Protein AF-A0A927R539-F1 (afdb_monomer)

Mean predicted aligned error: 14.0 Å

Organism: NCBI:txid1544732

pLDDT: mean 82.27, std 20.15, range [36.19, 98.81]

Structure (mmCIF, N/CA/C/O backbone):
data_AF-A0A927R539-F1
#
_entry.id   AF-A0A927R539-F1
#
loop_
_atom_site.group_PDB
_atom_site.id
_atom_site.type_symbol
_atom_site.label_atom_id
_atom_site.label_alt_id
_atom_site.label_comp_id
_atom_site.label_asym_id
_atom_site.label_entity_id
_atom_site.label_seq_id
_atom_site.pdbx_PDB_ins_code
_atom_site.Cartn_x
_atom_site.Cartn_y
_atom_site.Cartn_z
_atom_site.occupancy
_atom_site.B_iso_or_equiv
_atom_site.auth_seq_id
_atom_site.auth_comp_id
_atom_site.auth_asym_id
_atom_site.auth_atom_id
_atom_site.pdbx_PDB_model_num
ATOM 1 N N . MET A 1 1 ? 38.030 -9.798 -24.890 1.00 43.41 1 MET A N 1
ATOM 2 C CA . MET A 1 1 ? 36.715 -9.137 -25.044 1.00 43.41 1 MET A CA 1
ATOM 3 C C . MET A 1 1 ? 36.023 -9.748 -26.255 1.00 43.41 1 MET A C 1
ATOM 5 O O . MET A 1 1 ? 36.506 -9.557 -27.361 1.00 43.41 1 MET A O 1
ATOM 9 N N . ARG A 1 2 ? 34.993 -10.583 -26.059 1.00 36.19 2 ARG A N 1
ATOM 10 C CA . ARG A 1 2 ? 34.241 -11.231 -27.149 1.00 36.19 2 ARG A CA 1
ATOM 11 C C . ARG A 1 2 ? 32.814 -10.690 -27.144 1.00 36.19 2 ARG A C 1
ATOM 13 O O . ARG A 1 2 ? 32.112 -10.835 -26.151 1.00 36.19 2 ARG A O 1
ATOM 20 N N . SER A 1 3 ? 32.451 -10.034 -28.241 1.00 40.78 3 SER A N 1
ATOM 21 C CA . SER A 1 3 ? 31.115 -9.515 -28.528 1.00 40.78 3 SER A CA 1
ATOM 22 C C . SER A 1 3 ? 30.232 -10.655 -29.037 1.00 40.78 3 SER A C 1
ATOM 24 O O . SER A 1 3 ? 30.670 -11.423 -29.894 1.00 40.78 3 SER A O 1
ATOM 26 N N . ILE A 1 4 ? 29.016 -10.785 -28.505 1.00 46.62 4 ILE A N 1
ATOM 27 C CA . ILE A 1 4 ? 28.011 -11.740 -28.984 1.00 46.62 4 ILE A CA 1
ATOM 28 C C . ILE A 1 4 ? 26.776 -10.932 -29.388 1.00 46.62 4 ILE A C 1
ATOM 30 O O . ILE A 1 4 ? 26.080 -10.376 -28.543 1.00 46.62 4 ILE A O 1
ATOM 34 N N . HIS A 1 5 ? 26.532 -10.857 -30.697 1.00 43.81 5 HIS A N 1
ATOM 35 C CA . HIS A 1 5 ? 25.313 -10.310 -31.284 1.00 43.81 5 HIS A CA 1
ATOM 36 C C . HIS A 1 5 ? 24.216 -11.378 -31.288 1.00 43.81 5 HIS A C 1
ATOM 38 O O . HIS A 1 5 ? 24.395 -12.442 -31.878 1.00 43.81 5 HIS A O 1
ATOM 44 N N . PHE A 1 6 ? 23.062 -11.068 -30.698 1.00 45.66 6 PHE A N 1
ATOM 45 C CA . PHE A 1 6 ? 21.826 -11.822 -30.895 1.00 45.66 6 PHE A CA 1
ATOM 46 C C . PHE A 1 6 ? 20.856 -10.990 -31.734 1.00 45.66 6 PHE A C 1
ATOM 48 O O . PHE A 1 6 ? 20.468 -9.889 -31.352 1.00 45.66 6 PHE A O 1
ATOM 55 N N . SER A 1 7 ? 20.485 -11.532 -32.892 1.00 51.25 7 SER A N 1
ATOM 56 C CA . SER A 1 7 ? 19.442 -11.019 -33.776 1.00 51.25 7 SER A CA 1
ATOM 57 C C . SER A 1 7 ? 18.253 -11.975 -33.685 1.00 51.25 7 SER A C 1
ATOM 59 O O . SER A 1 7 ? 18.425 -13.183 -33.844 1.00 51.25 7 SER A O 1
ATOM 61 N N . THR A 1 8 ? 17.060 -11.468 -33.377 1.00 55.16 8 THR A N 1
ATOM 62 C CA . THR A 1 8 ? 15.813 -12.252 -33.358 1.00 55.16 8 THR A CA 1
ATOM 63 C C . THR A 1 8 ? 14.781 -11.588 -34.274 1.00 55.16 8 THR A C 1
ATOM 65 O O . THR A 1 8 ? 14.660 -10.362 -34.250 1.00 55.16 8 THR A O 1
ATOM 68 N N . PRO A 1 9 ? 14.036 -12.355 -35.094 1.00 50.88 9 PRO A N 1
ATOM 69 C CA . PRO A 1 9 ? 13.106 -11.791 -36.065 1.00 50.88 9 PRO A CA 1
ATOM 70 C C . PRO A 1 9 ? 11.729 -11.466 -35.464 1.00 50.88 9 PRO A C 1
ATOM 72 O O . PRO A 1 9 ? 11.187 -12.194 -34.631 1.00 50.88 9 PRO A O 1
ATOM 75 N N . LEU A 1 10 ? 11.146 -10.375 -35.966 1.00 49.19 10 LEU A N 1
ATOM 76 C CA . LEU A 1 10 ? 9.790 -9.890 -35.699 1.00 49.19 10 LEU A CA 1
ATOM 77 C C . LEU A 1 10 ? 8.724 -10.874 -36.207 1.00 49.19 10 LEU A C 1
ATOM 79 O O . LEU A 1 10 ? 8.639 -11.159 -37.403 1.00 49.19 10 LEU A O 1
ATOM 83 N N . ARG A 1 11 ? 7.855 -11.342 -35.304 1.00 53.47 11 ARG A N 1
ATOM 84 C CA . ARG A 1 11 ? 6.669 -12.142 -35.642 1.00 53.47 11 ARG A CA 1
ATOM 85 C C . ARG A 1 11 ? 5.468 -11.214 -35.854 1.00 53.47 11 ARG A C 1
ATOM 87 O O . ARG A 1 11 ? 5.036 -10.517 -34.942 1.00 53.47 11 ARG A O 1
ATOM 94 N N . LYS A 1 12 ? 4.940 -11.209 -37.078 1.00 53.03 12 LYS A N 1
ATOM 95 C CA . LYS A 1 12 ? 3.781 -10.424 -37.527 1.00 53.03 12 LYS A CA 1
ATOM 96 C C . LYS A 1 12 ? 2.491 -11.051 -36.969 1.00 53.03 12 LYS A C 1
ATOM 98 O O . LYS A 1 12 ? 2.165 -12.183 -37.319 1.00 53.03 12 LYS A O 1
ATOM 103 N N . LEU A 1 13 ? 1.775 -10.343 -36.094 1.00 50.84 13 LEU A N 1
ATOM 104 C CA . LEU A 1 13 ? 0.458 -10.748 -35.585 1.00 50.84 13 LEU A CA 1
ATOM 105 C C . LEU A 1 13 ? -0.640 -10.248 -36.535 1.00 50.84 13 LEU A C 1
ATOM 107 O O . LEU A 1 13 ? -0.763 -9.054 -36.792 1.00 50.84 13 LEU A O 1
ATOM 111 N N . SER A 1 14 ? -1.416 -11.187 -37.078 1.00 61.31 14 SER A N 1
ATOM 112 C CA . SER A 1 14 ? -2.573 -10.933 -37.938 1.00 61.31 14 SER A CA 1
ATOM 113 C C . SER A 1 14 ? -3.808 -10.668 -37.078 1.00 61.31 14 SER A C 1
ATOM 115 O O . SER A 1 14 ? -4.266 -11.553 -36.361 1.00 61.31 14 SER A O 1
ATOM 117 N N . VAL A 1 15 ? -4.369 -9.466 -37.189 1.00 56.28 15 VAL A N 1
ATOM 118 C CA . VAL A 1 15 ? -5.639 -9.059 -36.573 1.00 56.28 15 VAL A CA 1
ATOM 119 C C . VAL A 1 15 ? -6.798 -9.608 -37.414 1.00 56.28 15 VAL A C 1
ATOM 121 O O . VAL A 1 15 ? -6.861 -9.349 -38.614 1.00 56.28 15 VAL A O 1
ATOM 124 N N . ARG A 1 16 ? -7.723 -10.364 -36.806 1.00 51.09 16 ARG A N 1
ATOM 125 C CA . ARG A 1 16 ? -9.040 -10.670 -37.395 1.00 51.09 16 ARG A CA 1
ATOM 126 C C . ARG A 1 16 ? -10.124 -9.912 -36.630 1.00 51.09 16 ARG A C 1
ATOM 128 O O . ARG A 1 16 ? -10.209 -10.000 -35.411 1.00 51.09 16 ARG A O 1
ATOM 135 N N . SER A 1 17 ? -10.910 -9.158 -37.391 1.00 54.66 17 SER A N 1
ATOM 136 C CA . SER A 1 17 ? -12.060 -8.346 -36.984 1.00 54.66 17 SER A CA 1
ATOM 137 C C . SER A 1 17 ? -13.311 -9.212 -36.750 1.00 54.66 17 SER A C 1
ATOM 139 O O . SER A 1 17 ? -13.501 -10.173 -37.501 1.00 54.66 17 SER A O 1
ATOM 141 N N . PRO A 1 18 ? -14.190 -8.883 -35.782 1.00 53.66 18 PRO A N 1
ATOM 142 C CA . PRO A 1 18 ? -15.522 -9.462 -35.684 1.00 53.66 18 PRO A CA 1
ATOM 143 C C . PRO A 1 18 ? -16.577 -8.454 -36.171 1.00 53.66 18 PRO A C 1
ATOM 145 O O . PRO A 1 18 ? -16.920 -7.515 -35.462 1.00 53.66 18 PRO A O 1
ATOM 148 N N . ASN A 1 19 ? -17.113 -8.662 -37.374 1.00 53.78 19 ASN A N 1
ATOM 149 C CA . ASN A 1 19 ? -18.333 -8.003 -37.844 1.00 53.78 19 ASN A CA 1
ATOM 150 C C . ASN A 1 19 ? -19.329 -9.079 -38.279 1.00 53.78 19 ASN A C 1
ATOM 152 O O . ASN A 1 19 ? -19.107 -9.771 -39.270 1.00 53.78 19 ASN A O 1
ATOM 156 N N . GLY A 1 20 ? -20.431 -9.196 -37.544 1.00 48.25 20 GLY A N 1
ATOM 157 C CA . GLY A 1 20 ? -21.600 -9.974 -37.937 1.00 48.25 20 GLY A CA 1
ATOM 158 C C . GLY A 1 20 ? -22.871 -9.247 -37.488 1.00 48.25 20 GLY A C 1
ATOM 159 O O . GLY A 1 20 ? -23.037 -9.059 -36.285 1.00 48.25 20 GLY A O 1
ATOM 160 N N . PRO A 1 21 ? -23.752 -8.816 -38.409 1.00 62.22 21 PRO A N 1
ATOM 161 C CA . PRO A 1 21 ? -25.058 -8.253 -38.081 1.00 62.22 21 PRO A CA 1
ATOM 162 C C . PRO A 1 21 ? -26.169 -9.281 -38.329 1.00 62.22 21 PRO A C 1
ATOM 164 O O . PRO A 1 21 ? -26.219 -9.876 -39.402 1.00 62.22 21 PRO A O 1
ATOM 167 N N . VAL A 1 22 ? -27.103 -9.458 -37.389 1.00 60.50 22 VAL A N 1
ATOM 168 C CA . VAL A 1 22 ? -28.394 -10.133 -37.649 1.00 60.50 22 VAL A CA 1
ATOM 169 C C . VAL A 1 22 ? -29.459 -9.683 -36.616 1.00 60.50 22 VAL A C 1
ATOM 171 O O . VAL A 1 22 ? -29.091 -9.079 -35.612 1.00 60.50 22 VAL A O 1
ATOM 174 N N . PRO A 1 23 ? -30.776 -9.860 -36.853 1.00 55.50 23 PRO A N 1
ATOM 175 C CA . PRO A 1 23 ? -31.672 -8.781 -37.255 1.00 55.50 23 PRO A CA 1
ATOM 176 C C . PRO A 1 23 ? -32.826 -8.530 -36.263 1.00 55.50 23 PRO A C 1
ATOM 178 O O . PRO A 1 23 ? -33.160 -9.349 -35.407 1.00 55.50 23 PRO A O 1
ATOM 181 N N . ALA A 1 24 ? -33.492 -7.389 -36.440 1.00 50.97 24 ALA A N 1
ATOM 182 C CA . ALA A 1 24 ? -34.742 -7.055 -35.771 1.00 50.97 24 ALA A CA 1
ATOM 183 C C . ALA A 1 24 ? -35.880 -7.989 -36.220 1.00 50.97 24 ALA A C 1
ATOM 185 O O . ALA A 1 24 ? -36.119 -8.146 -37.417 1.00 50.97 24 ALA A O 1
ATOM 186 N N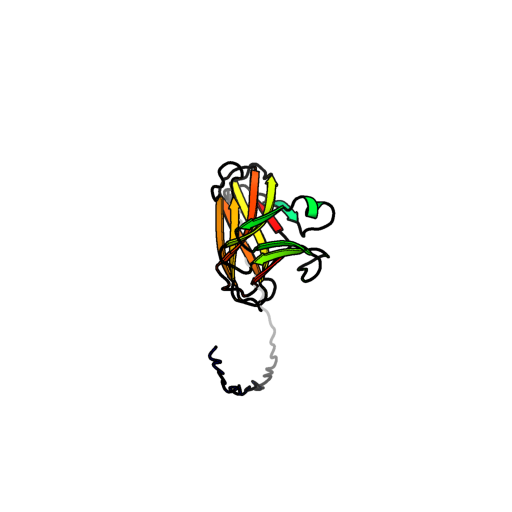 . THR A 1 25 ? -36.622 -8.551 -35.262 1.00 57.12 25 THR A N 1
ATOM 187 C CA . THR A 1 25 ? -37.895 -9.235 -35.529 1.00 57.12 25 THR A CA 1
ATOM 188 C C . THR A 1 25 ? -39.002 -8.523 -34.762 1.00 57.12 25 THR A C 1
ATOM 190 O O . THR A 1 25 ? -39.023 -8.508 -33.534 1.00 57.12 25 THR A O 1
ATOM 193 N N . ALA A 1 26 ? -39.904 -7.892 -35.510 1.00 53.19 26 ALA A N 1
ATOM 194 C CA . ALA A 1 26 ? -41.143 -7.312 -35.020 1.00 53.19 26 ALA A CA 1
ATOM 195 C C . ALA A 1 26 ? -42.234 -8.389 -34.958 1.00 53.19 26 ALA A C 1
ATOM 197 O O . ALA A 1 26 ? -42.399 -9.135 -35.921 1.00 53.19 26 ALA A O 1
ATOM 198 N N . GLN A 1 27 ? -43.051 -8.418 -33.900 1.00 48.84 27 GLN A N 1
ATOM 199 C CA . GLN A 1 27 ? -44.341 -9.112 -33.955 1.00 48.84 27 GLN A CA 1
ATOM 200 C C . GLN A 1 27 ? -45.407 -8.476 -33.047 1.00 48.84 27 GLN A C 1
ATOM 202 O O . GLN A 1 27 ? -45.505 -8.722 -31.853 1.00 48.84 27 GLN A O 1
ATOM 207 N N . ARG A 1 28 ? -46.175 -7.594 -33.691 1.00 47.69 28 ARG A N 1
ATOM 208 C CA . ARG A 1 28 ? -47.644 -7.526 -33.769 1.00 47.69 28 ARG A CA 1
ATOM 209 C C . ARG A 1 28 ? -48.497 -7.836 -32.522 1.00 47.69 28 ARG A C 1
ATOM 211 O O . ARG A 1 28 ? -48.667 -8.972 -32.102 1.00 47.69 28 ARG A O 1
ATOM 218 N N . SER A 1 29 ? -49.178 -6.773 -32.097 1.00 52.97 29 SER A N 1
ATOM 219 C CA . SER A 1 29 ? -50.424 -6.713 -31.324 1.00 52.97 29 SER A CA 1
ATOM 220 C C . SER A 1 29 ? -51.561 -7.579 -31.891 1.00 52.97 29 SER A C 1
ATOM 222 O O . SER A 1 29 ? -51.839 -7.525 -33.091 1.00 52.97 29 SER A O 1
ATOM 224 N N . THR A 1 30 ? -52.296 -8.251 -30.997 1.00 55.53 30 THR A N 1
ATOM 225 C CA . THR A 1 30 ? -53.737 -8.519 -31.137 1.00 55.53 30 THR A CA 1
ATOM 226 C C . THR A 1 30 ? -54.401 -8.441 -29.763 1.00 55.53 30 THR A C 1
ATOM 228 O O . THR A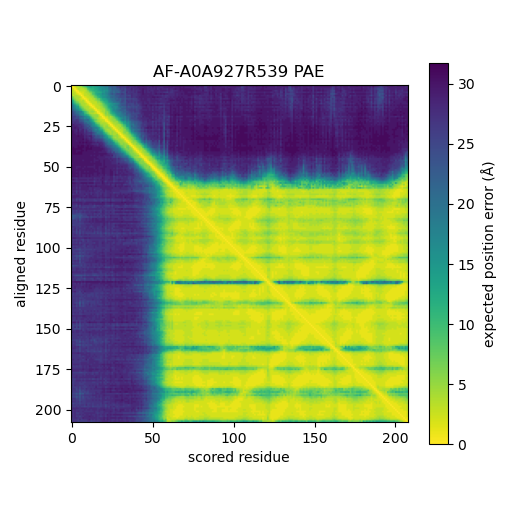 1 30 ? -54.068 -9.212 -28.865 1.00 55.53 30 THR A O 1
ATOM 231 N N . GLY A 1 31 ? -55.340 -7.511 -29.598 1.00 47.81 31 GLY A N 1
ATOM 232 C CA . GLY A 1 31 ? -56.178 -7.417 -28.407 1.00 47.81 31 GLY A CA 1
ATOM 233 C C . GLY A 1 31 ? -57.365 -8.381 -28.421 1.00 47.81 31 GLY A C 1
ATOM 234 O O . GLY A 1 31 ? -57.759 -8.892 -29.468 1.00 47.81 31 GLY A O 1
ATOM 235 N N . ARG A 1 32 ? -57.994 -8.539 -27.253 1.00 45.47 32 ARG A N 1
ATOM 236 C CA . ARG A 1 32 ? -59.451 -8.676 -27.116 1.00 45.47 32 ARG A CA 1
ATOM 237 C C . ARG A 1 32 ? -59.889 -8.359 -25.677 1.00 45.47 32 ARG A C 1
ATOM 239 O O . ARG A 1 32 ? -59.235 -8.811 -24.741 1.00 45.47 32 ARG A O 1
ATOM 246 N N . PRO A 1 33 ? -60.982 -7.599 -25.494 1.00 57.34 33 PRO A N 1
ATOM 247 C CA . PRO A 1 33 ? -61.591 -7.340 -24.197 1.00 57.34 33 PRO A CA 1
ATOM 248 C C . PRO A 1 33 ? -62.687 -8.373 -23.884 1.00 57.34 33 PRO A C 1
ATOM 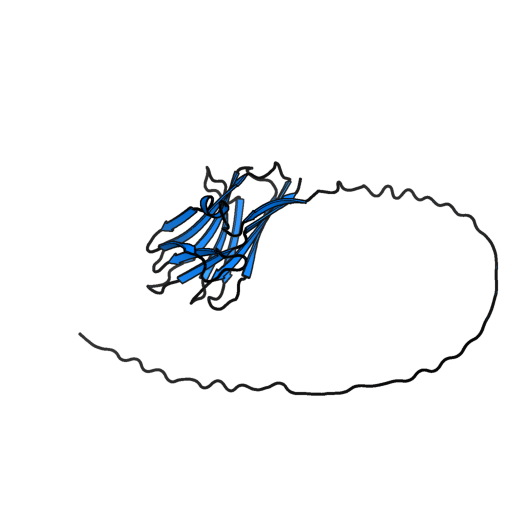250 O O . PRO A 1 33 ? -63.296 -8.917 -24.802 1.00 57.34 33 PRO A O 1
ATOM 253 N N . ALA A 1 34 ? -62.975 -8.573 -22.593 1.00 49.03 34 ALA A N 1
ATOM 254 C CA . ALA A 1 34 ? -64.313 -8.472 -21.984 1.00 49.03 34 ALA A CA 1
ATOM 255 C C . ALA A 1 34 ? -64.488 -9.385 -20.753 1.00 49.03 34 ALA A C 1
ATOM 257 O O . ALA A 1 34 ? -64.439 -10.604 -20.846 1.00 49.03 34 ALA A O 1
ATOM 258 N N . ARG A 1 35 ? -64.793 -8.719 -19.628 1.00 53.78 35 ARG A N 1
ATOM 259 C CA . ARG A 1 35 ? -65.773 -9.057 -18.576 1.00 53.78 35 ARG A CA 1
ATOM 260 C C . ARG A 1 35 ? -65.935 -10.527 -18.156 1.00 53.78 35 ARG A C 1
ATOM 262 O O . ARG A 1 35 ? -66.511 -11.320 -18.890 1.00 53.78 35 ARG A O 1
ATOM 269 N N . ARG A 1 36 ? -65.814 -10.748 -16.842 1.00 46.72 36 ARG A N 1
ATOM 270 C CA . ARG A 1 36 ? -66.980 -11.087 -16.000 1.00 46.72 36 ARG A CA 1
ATOM 271 C C . ARG A 1 36 ? -66.739 -10.704 -14.540 1.00 46.72 36 ARG A C 1
ATOM 273 O O . ARG A 1 36 ? -65.685 -10.958 -13.975 1.00 46.72 36 ARG A O 1
ATOM 280 N N . VAL A 1 37 ? -67.750 -10.038 -13.993 1.00 55.22 37 VAL A N 1
ATOM 281 C CA . VAL A 1 37 ? -67.944 -9.702 -12.583 1.00 55.22 37 VAL A CA 1
ATOM 282 C C . VAL A 1 37 ? -68.417 -10.963 -11.861 1.00 55.22 37 VAL A C 1
ATOM 284 O O . VAL A 1 37 ? -69.236 -11.703 -12.405 1.00 55.22 37 VAL A O 1
ATOM 287 N N . GLY A 1 38 ? -67.939 -11.171 -10.639 1.00 42.28 38 GLY A N 1
ATOM 288 C CA . GLY A 1 38 ? -68.441 -12.179 -9.711 1.00 42.28 38 GLY A CA 1
ATOM 289 C C . GLY A 1 38 ? -67.848 -11.938 -8.330 1.00 42.28 38 GLY A C 1
ATOM 290 O O . GLY A 1 38 ? -66.747 -12.388 -8.043 1.00 42.28 38 GLY A O 1
ATOM 291 N N . ALA A 1 39 ? -68.554 -11.162 -7.510 1.00 48.34 39 ALA A N 1
ATOM 292 C CA . ALA A 1 39 ? -68.229 -10.940 -6.108 1.00 48.34 39 ALA A CA 1
ATOM 293 C C . ALA A 1 39 ? -68.717 -12.126 -5.266 1.00 48.34 39 ALA A C 1
ATOM 295 O O . ALA A 1 39 ? -69.882 -12.493 -5.394 1.00 48.34 39 ALA A O 1
ATOM 296 N N . VAL A 1 40 ? -67.880 -12.654 -4.366 1.00 45.41 40 VAL A N 1
ATOM 297 C CA . VAL A 1 40 ? -68.335 -13.302 -3.125 1.00 45.41 40 VAL A CA 1
ATOM 298 C C . VAL A 1 40 ? -67.383 -12.934 -1.987 1.00 45.41 40 VAL A C 1
ATOM 300 O O . VAL A 1 40 ? -66.165 -12.890 -2.133 1.00 45.41 40 VAL A O 1
ATOM 303 N N . ALA A 1 41 ? -68.031 -12.602 -0.883 1.00 43.69 41 ALA A N 1
ATOM 304 C CA . ALA A 1 41 ? -67.580 -12.024 0.360 1.00 43.69 41 ALA A CA 1
ATOM 305 C C . ALA A 1 41 ? -66.776 -12.969 1.277 1.00 43.69 41 ALA A C 1
ATOM 307 O O . ALA A 1 41 ? -67.047 -14.161 1.347 1.00 43.69 41 ALA A O 1
ATOM 308 N N . VAL A 1 42 ? -65.907 -12.324 2.067 1.00 47.12 42 VAL A N 1
ATOM 309 C CA . VAL A 1 42 ? -65.622 -12.554 3.499 1.00 47.12 42 VAL A CA 1
ATOM 310 C C . VAL A 1 42 ? -64.947 -13.869 3.903 1.00 47.12 42 VAL A C 1
ATOM 312 O O . VAL A 1 42 ? -65.563 -14.924 3.953 1.00 47.12 42 VAL A O 1
ATOM 315 N N . LEU A 1 43 ? -63.722 -13.724 4.419 1.00 41.75 43 LEU A N 1
ATOM 316 C CA . LEU A 1 43 ? -63.365 -14.235 5.745 1.00 41.75 43 LEU A CA 1
ATOM 317 C C . LEU A 1 43 ? -62.257 -13.363 6.347 1.00 41.75 43 LEU A C 1
ATOM 319 O O . LEU A 1 43 ? -61.145 -13.280 5.830 1.00 41.75 43 LEU A O 1
ATOM 323 N N . LEU A 1 44 ? -62.611 -12.681 7.441 1.00 50.22 44 LEU A N 1
ATOM 324 C CA . LEU A 1 44 ? -61.664 -12.102 8.383 1.00 50.22 44 LEU A CA 1
ATOM 325 C C . LEU A 1 44 ? -60.741 -13.217 8.884 1.00 50.22 44 LEU A C 1
ATOM 327 O O . LEU A 1 44 ? -61.186 -14.146 9.551 1.00 50.22 44 LEU A O 1
ATOM 331 N N . GLY A 1 45 ? -59.453 -13.068 8.615 1.00 43.28 45 GLY A N 1
ATOM 332 C CA . GLY A 1 45 ? -58.391 -13.802 9.281 1.00 43.28 45 GLY A CA 1
ATOM 333 C C . GLY A 1 45 ? -57.262 -12.829 9.566 1.00 43.28 45 GLY A C 1
ATOM 334 O O . GLY A 1 45 ? -56.302 -12.760 8.807 1.00 43.28 45 GLY A O 1
ATOM 335 N N . LEU A 1 46 ? -57.394 -12.033 10.632 1.00 50.38 46 LEU A N 1
ATOM 336 C CA . LEU A 1 46 ? -56.270 -11.282 11.190 1.00 50.38 46 LEU A CA 1
ATOM 337 C C . LEU A 1 46 ? -55.313 -12.288 11.848 1.00 50.38 46 LEU A C 1
ATOM 339 O O . LEU A 1 46 ? -55.264 -12.433 13.065 1.00 50.38 46 LEU A O 1
ATOM 343 N N . THR A 1 47 ? -54.538 -13.014 11.049 1.00 48.28 47 THR A N 1
ATOM 344 C CA . THR A 1 47 ? -53.310 -13.632 11.542 1.00 48.28 47 THR A CA 1
ATOM 345 C C . THR A 1 47 ? -52.231 -12.565 11.487 1.00 48.28 47 THR A C 1
ATOM 347 O O . THR A 1 47 ? -51.440 -12.502 10.548 1.00 48.28 47 THR A O 1
ATOM 350 N N . ALA A 1 48 ? -52.210 -11.708 12.508 1.00 49.03 48 ALA A N 1
ATOM 351 C CA . ALA A 1 48 ? -50.995 -11.015 12.905 1.00 49.03 48 ALA A CA 1
ATOM 352 C C . ALA A 1 48 ? -50.030 -12.083 13.438 1.00 49.03 48 ALA A C 1
ATOM 354 O O . ALA A 1 48 ? -49.869 -12.265 14.642 1.00 49.03 48 ALA A O 1
ATOM 355 N N . ALA A 1 49 ? -49.446 -12.866 12.529 1.00 53.47 49 ALA A N 1
ATOM 356 C CA . ALA A 1 49 ? -48.274 -13.648 12.852 1.00 53.47 49 ALA A CA 1
ATOM 357 C C . ALA A 1 49 ? -47.201 -12.617 13.191 1.00 53.47 49 ALA A C 1
ATOM 359 O O . ALA A 1 49 ? -46.686 -11.935 12.303 1.00 53.47 49 ALA A O 1
ATOM 360 N N . LEU A 1 50 ? -46.936 -12.457 14.489 1.00 49.78 50 LEU A N 1
ATOM 361 C CA . LEU A 1 50 ? -45.717 -11.842 14.976 1.00 49.78 50 LEU A CA 1
ATOM 362 C C . LEU A 1 50 ? -44.567 -12.631 14.350 1.00 49.78 50 LEU A C 1
ATOM 364 O O . LEU A 1 50 ? -44.070 -13.604 14.913 1.00 49.78 50 LEU A O 1
ATOM 368 N N . LEU A 1 51 ? -44.128 -12.192 13.175 1.00 49.22 51 LEU A N 1
ATOM 369 C CA . LEU A 1 51 ? -42.752 -12.327 12.761 1.00 49.22 51 LEU A CA 1
ATOM 370 C C . LEU A 1 51 ? -41.966 -11.471 13.756 1.00 49.22 51 LEU A C 1
ATOM 372 O O . LEU A 1 51 ? -41.541 -10.360 13.452 1.00 49.22 51 LEU A O 1
ATOM 376 N N . ALA A 1 52 ? -41.769 -12.008 14.962 1.00 55.28 52 ALA A N 1
ATOM 377 C CA . ALA A 1 52 ? -40.595 -11.735 15.765 1.00 55.28 52 ALA A CA 1
ATOM 378 C C . ALA A 1 52 ? -39.403 -12.306 14.984 1.00 55.28 52 ALA A C 1
ATOM 380 O O . ALA A 1 52 ? -38.761 -13.272 15.386 1.00 55.28 52 ALA A O 1
ATOM 381 N N . GLY A 1 53 ? -39.164 -11.744 13.794 1.00 54.72 53 GLY A N 1
ATOM 382 C CA . GLY A 1 53 ? -37.887 -11.847 13.139 1.00 54.72 53 GLY A CA 1
ATOM 383 C C . GLY A 1 53 ? -36.918 -11.302 14.160 1.00 54.72 53 GLY A C 1
ATOM 384 O O . GLY A 1 53 ? -37.075 -10.172 14.624 1.00 54.72 53 GLY A O 1
ATOM 385 N N . THR A 1 54 ? -35.991 -12.147 14.590 1.00 53.75 54 THR A N 1
ATOM 386 C CA . THR A 1 54 ? -34.850 -11.721 15.380 1.00 53.75 54 THR A CA 1
ATOM 387 C C . THR A 1 54 ? -34.242 -10.554 14.623 1.00 53.75 54 THR A C 1
ATOM 389 O O . THR A 1 54 ? -33.651 -10.758 13.561 1.00 53.75 54 THR A O 1
ATOM 392 N N . ALA A 1 55 ? -34.474 -9.332 15.101 1.00 55.66 55 ALA A N 1
ATOM 393 C CA . ALA A 1 55 ? -33.808 -8.162 14.580 1.00 55.66 55 ALA A CA 1
ATOM 394 C C . ALA A 1 55 ? -32.331 -8.399 14.875 1.00 55.66 55 ALA A C 1
ATOM 396 O O . ALA A 1 55 ? -31.871 -8.201 15.999 1.00 55.66 55 ALA A O 1
ATOM 397 N N . SER A 1 56 ? -31.610 -8.946 13.897 1.00 61.00 56 SER A N 1
ATOM 398 C CA . SER A 1 56 ? -30.164 -8.999 13.970 1.00 61.00 56 SER A CA 1
ATOM 399 C C . SER A 1 56 ? -29.710 -7.554 14.151 1.00 61.00 56 SER A C 1
ATOM 401 O O . SER A 1 56 ? -30.230 -6.678 13.449 1.00 61.00 56 SER A O 1
ATOM 403 N N . PRO A 1 57 ? -28.819 -7.274 15.114 1.00 63.62 57 PRO A N 1
ATOM 404 C CA . PRO A 1 57 ? -28.339 -5.922 15.322 1.00 63.62 57 PRO A CA 1
ATOM 405 C C . PRO A 1 57 ? -27.836 -5.390 13.981 1.00 63.62 57 PRO A C 1
ATOM 407 O O . PRO A 1 57 ? -27.026 -6.032 13.310 1.00 63.62 57 PRO A O 1
ATOM 410 N N . ALA A 1 58 ? -28.382 -4.251 13.558 1.00 64.62 58 ALA A N 1
ATOM 411 C CA . ALA A 1 58 ? -27.915 -3.566 12.369 1.00 64.62 58 ALA A CA 1
ATOM 412 C C . ALA A 1 58 ? -26.482 -3.103 12.657 1.00 64.62 58 ALA A C 1
ATOM 414 O O . ALA A 1 58 ? -26.278 -2.096 13.332 1.00 64.62 58 ALA A O 1
ATOM 415 N N . SER A 1 59 ? -25.490 -3.879 12.216 1.00 69.44 59 SER A N 1
ATOM 416 C CA . SER A 1 59 ? -24.091 -3.487 12.359 1.00 69.44 59 SER A CA 1
ATOM 417 C C . SER A 1 59 ? -23.833 -2.322 11.409 1.00 69.44 59 SER A C 1
ATOM 419 O O . SER A 1 59 ? -23.886 -2.464 10.184 1.00 69.44 59 SER A O 1
ATOM 421 N N . ALA A 1 60 ? -23.632 -1.136 11.982 1.00 72.38 60 ALA A N 1
ATOM 422 C CA . ALA A 1 60 ? -23.321 0.062 11.225 1.00 72.38 60 ALA A CA 1
ATOM 423 C C . ALA A 1 60 ? -21.865 -0.005 10.754 1.00 72.38 60 ALA A C 1
ATOM 425 O O . ALA A 1 60 ? -20.945 -0.210 11.547 1.00 72.38 60 ALA A O 1
ATOM 426 N N . ALA A 1 61 ? -21.657 0.175 9.453 1.00 79.25 61 ALA A N 1
ATOM 427 C CA . ALA A 1 61 ? -20.323 0.308 8.895 1.00 79.25 61 ALA A CA 1
ATOM 428 C C . ALA A 1 61 ? -19.810 1.737 9.136 1.00 79.25 61 ALA A C 1
ATOM 430 O O . ALA A 1 61 ? -20.484 2.715 8.810 1.00 79.25 61 ALA A O 1
ATOM 431 N N . ILE A 1 62 ? -18.610 1.857 9.691 1.00 81.44 62 ILE A N 1
ATOM 432 C CA . ILE A 1 62 ? -17.912 3.113 9.954 1.00 81.44 62 ILE A CA 1
ATOM 433 C C . ILE A 1 62 ? -16.790 3.240 8.926 1.00 81.44 62 ILE A C 1
ATOM 435 O O . ILE A 1 62 ? -15.860 2.427 8.901 1.00 81.44 62 ILE A O 1
ATOM 439 N N . ILE A 1 63 ? -16.868 4.263 8.069 1.00 83.94 63 ILE A N 1
ATOM 440 C CA . ILE A 1 63 ? -15.741 4.640 7.207 1.00 83.94 63 ILE A CA 1
ATOM 441 C C . ILE A 1 63 ? -14.680 5.250 8.115 1.00 83.94 63 ILE A C 1
ATOM 443 O O . ILE A 1 63 ? -14.833 6.367 8.606 1.00 83.94 63 ILE A O 1
ATOM 447 N N . THR A 1 64 ? -13.614 4.497 8.350 1.00 86.69 64 THR A N 1
ATOM 448 C CA . THR A 1 64 ? -12.549 4.895 9.270 1.00 86.69 64 THR A CA 1
ATOM 449 C C . THR A 1 64 ? -11.489 5.722 8.553 1.00 86.69 64 THR A C 1
ATOM 451 O O . THR A 1 64 ? -10.978 6.693 9.106 1.00 86.69 64 THR A O 1
ATOM 454 N N . VAL A 1 65 ? -11.155 5.358 7.310 1.00 94.00 65 VAL A N 1
ATOM 455 C CA . VAL A 1 65 ? -10.131 6.049 6.514 1.00 94.00 65 VAL A CA 1
ATOM 456 C C . VAL A 1 65 ? -10.575 6.184 5.065 1.00 94.00 65 VAL A C 1
ATOM 458 O O . VAL A 1 65 ? -11.066 5.225 4.469 1.00 94.00 65 VAL A O 1
ATOM 461 N N . ARG A 1 66 ? -10.332 7.371 4.503 1.00 96.44 66 ARG A N 1
ATOM 462 C CA . ARG A 1 66 ? -10.281 7.644 3.065 1.00 96.44 66 ARG A CA 1
ATOM 463 C C . ARG A 1 66 ? -9.107 8.590 2.803 1.00 96.44 66 ARG A C 1
ATOM 465 O O . ARG A 1 66 ? -9.141 9.728 3.271 1.00 96.44 66 ARG A O 1
ATOM 472 N N . ASP A 1 67 ? -8.071 8.112 2.125 1.00 96.81 67 ASP A N 1
ATOM 473 C CA . ASP A 1 67 ? -6.813 8.842 1.926 1.00 96.81 67 ASP A CA 1
ATOM 474 C C . ASP A 1 67 ? -6.260 8.619 0.516 1.00 96.81 67 ASP A C 1
ATOM 476 O O . ASP A 1 67 ? -5.937 7.490 0.158 1.00 96.81 67 ASP A O 1
ATOM 480 N N . GLY A 1 68 ? -6.162 9.700 -0.255 1.00 96.06 68 GLY A N 1
ATOM 481 C CA . GLY A 1 68 ? -5.600 9.723 -1.612 1.00 96.06 68 GLY A CA 1
ATOM 482 C C . GLY A 1 68 ? -4.305 10.532 -1.685 1.00 96.06 68 GLY A C 1
ATOM 483 O O . GLY A 1 68 ? -4.068 11.235 -2.651 1.00 96.06 68 GLY A O 1
ATOM 484 N N . PHE A 1 69 ? -3.506 10.550 -0.610 1.00 97.12 69 PHE A N 1
ATOM 485 C CA . PHE A 1 69 ? -2.242 11.294 -0.520 1.00 97.12 69 PHE A CA 1
ATOM 486 C C . PHE A 1 69 ? -2.381 12.829 -0.593 1.00 97.12 69 PHE A C 1
ATOM 488 O O . PHE A 1 69 ? -1.397 13.544 -0.802 1.00 97.12 69 PHE A O 1
ATOM 495 N N . GLU A 1 70 ? -3.580 13.366 -0.355 1.00 96.75 70 GLU A N 1
ATOM 496 C CA . GLU A 1 70 ? -3.874 14.783 -0.575 1.00 96.75 70 GLU A CA 1
ATOM 497 C C . GLU A 1 70 ? -3.618 15.691 0.632 1.00 96.75 70 GLU A C 1
ATOM 499 O O . GLU A 1 70 ? -3.895 15.354 1.785 1.00 96.75 70 GLU A O 1
ATOM 504 N N . GLY A 1 71 ? -3.136 16.910 0.367 1.00 92.69 71 GLY A N 1
ATOM 505 C CA . GLY A 1 71 ? -2.966 17.951 1.384 1.00 92.69 71 GLY A CA 1
ATOM 506 C C . GLY A 1 71 ? -2.122 17.493 2.579 1.00 92.69 71 GLY A C 1
ATOM 507 O O . GLY A 1 71 ? -0.964 17.111 2.427 1.00 92.69 71 GLY A O 1
ATOM 508 N N . THR A 1 72 ? -2.695 17.538 3.784 1.00 91.56 72 THR A N 1
ATOM 509 C CA . THR A 1 72 ? -2.024 17.086 5.016 1.00 91.56 72 THR A CA 1
ATOM 510 C C . THR A 1 72 ? -1.949 15.563 5.138 1.00 91.56 72 THR A C 1
ATOM 512 O O . THR A 1 72 ? -1.161 15.060 5.937 1.00 91.56 72 THR A O 1
ATOM 515 N N . GLN A 1 73 ? -2.724 14.813 4.347 1.00 90.00 73 GLN A N 1
ATOM 516 C CA . GLN A 1 73 ? -2.733 13.351 4.383 1.00 90.00 73 GLN A CA 1
ATOM 517 C C . GLN A 1 73 ? -1.403 12.767 3.903 1.00 90.00 73 GLN A C 1
ATOM 519 O O . GLN A 1 73 ? -0.902 11.825 4.513 1.00 90.00 73 GLN A O 1
ATOM 524 N N . ALA A 1 74 ? -0.779 13.404 2.906 1.00 90.62 74 ALA A N 1
ATOM 525 C CA . ALA A 1 74 ? 0.558 13.084 2.405 1.00 90.62 74 ALA A CA 1
ATOM 526 C C . ALA A 1 74 ? 1.612 12.918 3.516 1.00 90.62 74 ALA A C 1
ATOM 528 O O . ALA A 1 74 ? 2.467 12.042 3.423 1.00 90.62 74 ALA A O 1
ATOM 529 N N . ALA A 1 75 ? 1.543 13.725 4.581 1.00 93.75 75 ALA A N 1
ATOM 530 C CA . ALA A 1 75 ? 2.506 13.682 5.683 1.00 93.75 75 ALA A CA 1
ATOM 531 C C . ALA A 1 75 ? 2.365 12.441 6.586 1.00 93.75 75 ALA A C 1
ATOM 533 O O . ALA A 1 75 ? 3.249 12.171 7.394 1.00 93.75 75 ALA A O 1
ATOM 534 N N . ASN A 1 76 ? 1.272 11.682 6.461 1.00 96.25 76 ASN A N 1
ATOM 535 C CA . ASN A 1 76 ? 1.037 10.468 7.247 1.00 96.25 76 ASN A CA 1
ATOM 536 C C . ASN A 1 76 ? 1.612 9.204 6.594 1.00 96.25 76 ASN A C 1
ATOM 538 O O . ASN A 1 76 ? 1.550 8.125 7.189 1.00 96.25 76 ASN A O 1
ATOM 542 N N . TRP A 1 77 ? 2.131 9.324 5.372 1.00 98.12 77 TRP A N 1
ATOM 543 C CA . TRP A 1 77 ? 2.708 8.219 4.624 1.00 98.12 77 TRP A CA 1
ATOM 544 C C . TRP A 1 77 ? 4.220 8.166 4.806 1.00 98.12 77 TRP A C 1
ATOM 546 O O . TRP A 1 77 ? 4.921 9.175 4.796 1.00 98.12 77 TRP A O 1
ATOM 556 N N . SER A 1 78 ? 4.725 6.949 4.954 1.00 98.12 78 SER A N 1
ATOM 557 C CA . SER A 1 78 ? 6.142 6.640 5.092 1.00 98.12 78 SER A CA 1
ATOM 558 C C . SER A 1 78 ? 6.574 5.694 3.983 1.00 98.12 78 SER A C 1
ATOM 560 O O . SER A 1 78 ? 5.822 4.803 3.587 1.00 98.12 78 SER A O 1
ATOM 562 N N . PHE A 1 79 ? 7.796 5.886 3.497 1.00 98.44 79 PHE A N 1
ATOM 563 C CA . PHE A 1 79 ? 8.386 5.086 2.433 1.00 98.44 79 PHE A CA 1
ATOM 564 C C . PHE A 1 79 ? 9.629 4.389 2.977 1.00 98.44 79 PHE A C 1
ATOM 566 O O . PHE A 1 79 ? 10.452 5.010 3.648 1.00 98.44 79 PHE A O 1
ATOM 573 N N . SER A 1 80 ? 9.770 3.094 2.708 1.00 98.06 80 SER A N 1
ATOM 574 C CA . SER A 1 80 ? 10.927 2.313 3.157 1.00 98.06 80 SER A CA 1
ATOM 575 C C . SER A 1 80 ? 11.315 1.263 2.128 1.00 98.06 80 SER A C 1
ATOM 577 O O . SER A 1 80 ? 10.483 0.822 1.335 1.00 98.06 80 SER A O 1
ATOM 579 N N . HIS A 1 81 ? 12.581 0.865 2.124 1.00 97.56 81 HIS A N 1
ATOM 580 C CA . HIS A 1 81 ? 13.095 -0.119 1.183 1.00 97.56 81 HIS A CA 1
ATOM 581 C C . HIS A 1 81 ? 14.271 -0.899 1.767 1.00 97.56 81 HIS A C 1
ATOM 583 O O . HIS A 1 81 ? 14.944 -0.448 2.693 1.00 97.56 81 HIS A O 1
ATOM 589 N N . VAL A 1 82 ? 14.530 -2.063 1.174 1.00 95.56 82 VAL A N 1
ATOM 590 C CA . VAL A 1 82 ? 15.755 -2.846 1.348 1.00 95.56 82 VAL A CA 1
ATOM 591 C C . VAL A 1 82 ? 16.322 -3.144 -0.034 1.00 95.56 82 VAL A C 1
ATOM 593 O O . VAL A 1 82 ? 15.590 -3.560 -0.932 1.00 95.56 82 VAL A O 1
ATOM 596 N N . GLY A 1 83 ? 17.632 -2.956 -0.196 1.00 93.44 83 GLY A N 1
ATOM 597 C CA . GLY A 1 83 ? 18.309 -3.063 -1.489 1.00 93.44 83 GLY A CA 1
ATOM 598 C C . GLY A 1 83 ? 18.222 -1.763 -2.293 1.00 93.44 83 GLY A C 1
ATOM 599 O O . GLY A 1 83 ? 18.117 -0.680 -1.725 1.00 93.44 83 GLY A O 1
ATOM 600 N N . ASN A 1 84 ? 18.283 -1.860 -3.623 1.00 94.19 84 ASN A N 1
ATOM 601 C CA . ASN A 1 84 ? 18.213 -0.705 -4.522 1.00 94.19 84 ASN A CA 1
ATOM 602 C C . ASN A 1 84 ? 16.750 -0.327 -4.800 1.00 94.19 84 ASN A C 1
ATOM 604 O O . ASN A 1 84 ? 16.220 -0.586 -5.885 1.00 94.19 84 ASN A O 1
ATOM 608 N N . GLY A 1 85 ? 16.093 0.192 -3.765 1.00 95.12 85 GLY A N 1
ATOM 609 C CA . GLY A 1 85 ? 14.708 0.639 -3.782 1.00 95.12 85 GLY A CA 1
ATOM 610 C C . GLY A 1 85 ? 14.576 2.143 -3.567 1.00 95.12 85 GLY A C 1
ATOM 611 O O . GLY A 1 85 ? 15.497 2.801 -3.094 1.00 95.12 85 GLY A O 1
ATOM 612 N N . THR A 1 86 ? 13.425 2.701 -3.919 1.00 96.44 86 THR A N 1
ATOM 613 C CA . THR A 1 86 ? 13.068 4.091 -3.617 1.00 96.44 86 THR A CA 1
ATOM 614 C C . THR A 1 86 ? 11.552 4.252 -3.580 1.00 96.44 86 THR A C 1
ATOM 616 O O . THR A 1 86 ? 10.808 3.392 -4.057 1.00 96.44 86 THR A O 1
ATOM 619 N N . GLY A 1 87 ? 11.086 5.361 -3.022 1.00 97.50 87 GLY A N 1
ATOM 620 C CA . GLY A 1 87 ? 9.684 5.732 -3.039 1.00 97.50 87 GLY A CA 1
ATOM 621 C C . GLY A 1 87 ? 9.472 7.176 -2.616 1.00 97.50 87 GLY A C 1
ATOM 622 O O . GLY A 1 87 ? 10.372 7.820 -2.076 1.00 97.50 87 GLY A O 1
ATOM 623 N N . GLY A 1 88 ? 8.278 7.682 -2.884 1.00 98.00 88 GLY A N 1
ATOM 624 C CA . GLY A 1 88 ? 7.885 9.030 -2.517 1.00 98.00 88 GLY A CA 1
ATOM 625 C C . GLY A 1 88 ? 6.495 9.378 -3.020 1.00 98.00 88 GLY A C 1
ATOM 626 O O . GLY A 1 88 ? 5.825 8.571 -3.662 1.00 98.00 88 GLY A O 1
ATOM 627 N N . LEU A 1 89 ? 6.078 10.600 -2.718 1.00 97.94 89 LEU A N 1
ATOM 628 C CA . LEU A 1 89 ? 4.870 11.187 -3.283 1.00 97.94 89 LEU A CA 1
ATOM 629 C C . LEU A 1 89 ? 5.134 11.641 -4.719 1.00 97.94 89 LEU A C 1
ATOM 631 O O . LEU A 1 89 ? 6.239 12.084 -5.041 1.00 97.94 89 LEU A O 1
ATOM 635 N N . SER A 1 90 ? 4.112 11.589 -5.559 1.00 96.31 90 SER A N 1
ATOM 636 C CA . SER A 1 90 ? 4.167 12.056 -6.941 1.00 96.31 90 SER A CA 1
ATOM 637 C C . SER A 1 90 ? 2.798 12.575 -7.395 1.00 96.31 90 SER A C 1
ATOM 639 O O . SER A 1 90 ? 1.888 12.720 -6.585 1.00 96.31 90 SER A O 1
ATOM 641 N N . SER A 1 91 ? 2.701 12.966 -8.665 1.00 96.00 91 SER A N 1
ATOM 642 C CA . SER A 1 91 ? 1.510 13.456 -9.354 1.00 96.00 91 SER A CA 1
ATOM 643 C C . SER A 1 91 ? 1.474 12.984 -10.821 1.00 96.00 91 SER A C 1
ATOM 645 O O . SER A 1 91 ? 1.029 13.724 -11.699 1.00 96.00 91 SER A O 1
ATOM 647 N N . LEU A 1 92 ? 2.069 11.824 -11.131 1.00 93.25 92 LEU A N 1
ATOM 648 C CA . LEU A 1 92 ? 2.302 11.372 -12.513 1.00 93.25 92 LEU A CA 1
ATOM 649 C C . LEU A 1 92 ? 1.269 10.363 -13.009 1.00 93.25 92 LEU A C 1
ATOM 651 O O . LEU A 1 92 ? 1.030 10.289 -14.216 1.00 93.25 92 LEU A O 1
ATOM 655 N N . GLN A 1 93 ? 0.711 9.553 -12.116 1.00 94.56 93 GLN A N 1
ATOM 656 C CA . GLN A 1 93 ? -0.224 8.485 -12.438 1.00 94.56 93 GLN A CA 1
ATOM 657 C C . GLN A 1 93 ? -1.285 8.434 -11.347 1.00 94.56 93 GLN A C 1
ATOM 659 O O . GLN A 1 93 ? -1.476 7.394 -10.737 1.00 94.56 93 GLN A O 1
ATOM 664 N N . THR A 1 94 ? -1.965 9.540 -11.074 1.00 95.81 94 THR A N 1
ATOM 665 C CA . THR A 1 94 ? -2.983 9.582 -10.020 1.00 95.81 94 THR A CA 1
ATOM 666 C C . THR A 1 94 ? -4.190 8.732 -10.416 1.00 95.81 94 THR A C 1
ATOM 668 O O . THR A 1 94 ? -4.569 8.686 -11.591 1.00 95.81 94 THR A O 1
ATOM 671 N N . HIS A 1 95 ? -4.773 7.999 -9.467 1.00 96.75 95 HIS A N 1
ATOM 672 C CA . HIS A 1 95 ? -6.038 7.303 -9.699 1.00 96.75 95 HIS A CA 1
ATOM 673 C C . HIS A 1 95 ? -7.192 8.294 -9.556 1.00 96.75 95 HIS A C 1
ATOM 675 O O . HIS A 1 95 ? -8.039 8.404 -10.447 1.00 96.75 95 HIS A O 1
ATOM 681 N N . THR A 1 96 ? -7.185 9.064 -8.467 1.00 95.69 96 THR A N 1
ATOM 682 C CA . THR A 1 96 ? -8.014 10.259 -8.313 1.00 95.69 96 THR A CA 1
ATOM 683 C C . THR A 1 96 ? -7.191 11.400 -7.717 1.00 95.69 96 THR A C 1
ATOM 685 O O . THR A 1 96 ? -6.054 11.216 -7.311 1.00 95.69 96 THR A O 1
ATOM 688 N N . GLY A 1 97 ? -7.724 12.624 -7.727 1.00 95.38 97 GLY A N 1
ATOM 689 C CA . GLY A 1 97 ? -6.994 13.770 -7.180 1.00 95.38 97 GLY A CA 1
ATOM 690 C C . GLY A 1 97 ? -5.744 14.151 -7.986 1.00 95.38 97 GLY A C 1
ATOM 691 O O . GLY A 1 97 ? -5.719 14.052 -9.217 1.00 95.38 97 GLY A O 1
ATOM 692 N N . VAL A 1 98 ? -4.740 14.673 -7.283 1.00 96.81 98 VAL A N 1
ATOM 693 C CA . VAL A 1 98 ? -3.511 15.263 -7.833 1.00 96.81 98 VAL A CA 1
ATOM 694 C C . VAL A 1 98 ? -2.232 14.655 -7.256 1.00 96.81 98 VAL A C 1
ATOM 696 O O . VAL A 1 98 ? -1.152 14.995 -7.746 1.00 96.81 98 VAL A O 1
ATOM 699 N N . ARG A 1 99 ? -2.317 13.767 -6.258 1.00 97.44 99 ARG A N 1
ATOM 700 C CA . ARG A 1 99 ? -1.166 13.066 -5.684 1.00 97.44 99 ARG A CA 1
ATOM 701 C C . ARG A 1 99 ? -1.342 11.556 -5.672 1.00 97.44 99 ARG A C 1
ATOM 703 O O . ARG A 1 99 ? -2.438 11.044 -5.558 1.00 97.44 99 ARG A O 1
ATOM 710 N N . ASP A 1 100 ? -0.217 10.862 -5.771 1.00 97.88 100 ASP A N 1
ATOM 711 C CA . ASP A 1 100 ? -0.107 9.414 -5.642 1.00 97.88 100 ASP A CA 1
ATOM 712 C C . ASP A 1 100 ? 1.129 9.042 -4.807 1.00 97.88 100 ASP A C 1
ATOM 714 O O . ASP A 1 100 ? 2.031 9.856 -4.565 1.00 97.88 100 ASP A O 1
ATOM 718 N N . GLY A 1 101 ? 1.165 7.798 -4.336 1.00 98.19 101 GLY A N 1
ATOM 719 C CA . GLY A 1 101 ? 2.364 7.182 -3.786 1.00 98.19 101 GLY A CA 1
ATOM 720 C C . GLY A 1 101 ? 3.092 6.374 -4.856 1.00 98.19 101 GLY A C 1
ATOM 721 O O . GLY A 1 101 ? 2.477 5.608 -5.590 1.00 98.19 101 GLY A O 1
ATOM 722 N N . PHE A 1 102 ? 4.417 6.473 -4.908 1.00 97.88 102 PHE A N 1
ATOM 723 C CA . PHE A 1 102 ? 5.259 5.665 -5.786 1.00 97.88 102 PHE A CA 1
ATOM 724 C C . PHE A 1 102 ? 6.268 4.854 -5.003 1.00 97.88 102 PHE A C 1
ATOM 726 O O . PHE A 1 102 ? 6.913 5.361 -4.084 1.00 97.88 102 PHE A O 1
ATOM 733 N N . ILE A 1 103 ? 6.467 3.613 -5.431 1.00 98.12 103 ILE A N 1
ATOM 734 C CA . ILE A 1 103 ? 7.550 2.749 -4.972 1.00 98.12 103 ILE A CA 1
ATOM 735 C C . ILE A 1 103 ? 8.209 2.074 -6.171 1.00 98.12 103 ILE A C 1
ATOM 737 O O . ILE A 1 103 ? 7.545 1.713 -7.141 1.00 98.12 103 ILE A O 1
ATOM 741 N N . SER A 1 104 ? 9.527 1.891 -6.125 1.00 96.50 104 SER A N 1
ATOM 742 C CA . SER A 1 104 ? 10.269 1.218 -7.193 1.00 96.50 104 SER A CA 1
ATOM 743 C C . SER A 1 104 ? 11.515 0.511 -6.690 1.00 96.50 104 SER A C 1
ATOM 745 O O . SER A 1 104 ? 12.066 0.880 -5.661 1.00 96.50 104 SER A O 1
ATOM 747 N N . MET A 1 105 ? 11.976 -0.491 -7.437 1.00 95.38 105 MET A N 1
ATOM 748 C CA . MET A 1 105 ? 13.177 -1.264 -7.119 1.00 95.38 105 MET A CA 1
ATOM 749 C C . MET A 1 105 ? 13.932 -1.708 -8.377 1.00 95.38 105 MET A C 1
ATOM 751 O O . MET A 1 105 ? 13.338 -1.867 -9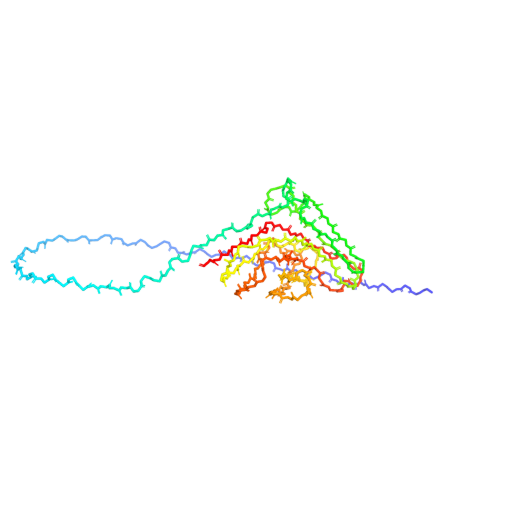.444 1.00 95.38 105 MET A O 1
ATOM 755 N N . ARG A 1 106 ? 15.251 -1.914 -8.255 1.00 93.69 106 ARG A N 1
ATOM 756 C CA . ARG A 1 106 ? 16.148 -2.343 -9.353 1.00 93.69 106 ARG A CA 1
ATOM 757 C C . ARG A 1 106 ? 16.959 -3.615 -9.076 1.00 93.69 106 ARG A C 1
ATOM 759 O O . ARG A 1 106 ? 17.655 -4.103 -9.965 1.00 93.69 106 ARG A O 1
ATOM 766 N N . SER A 1 107 ? 16.901 -4.153 -7.864 1.00 92.31 107 SER A N 1
ATOM 767 C CA . SER A 1 107 ? 17.622 -5.366 -7.451 1.00 92.31 107 SER A CA 1
ATOM 768 C C . SER A 1 107 ? 16.722 -6.259 -6.605 1.00 92.31 107 SER A C 1
ATOM 770 O O . SER A 1 107 ? 15.589 -5.888 -6.334 1.00 92.31 107 SER A O 1
ATOM 772 N N . ALA A 1 108 ? 17.220 -7.406 -6.139 1.00 93.38 108 ALA A N 1
ATOM 773 C CA . ALA A 1 108 ? 16.550 -8.152 -5.076 1.00 93.38 108 ALA A CA 1
ATOM 774 C C . ALA A 1 108 ? 16.308 -7.260 -3.842 1.00 93.38 108 ALA A C 1
ATOM 776 O O . ALA A 1 108 ? 17.164 -6.434 -3.502 1.00 93.38 108 ALA A O 1
ATOM 777 N N . GLY A 1 109 ? 15.153 -7.429 -3.198 1.00 94.19 109 GLY A N 1
ATOM 778 C CA . GLY A 1 109 ? 14.761 -6.670 -2.012 1.00 94.19 109 GLY A CA 1
ATOM 779 C C . GLY A 1 109 ? 13.273 -6.335 -2.000 1.00 94.19 109 GLY A C 1
ATOM 780 O O . GLY A 1 109 ? 12.453 -7.084 -2.536 1.00 94.19 109 GLY A O 1
ATOM 781 N N . PHE A 1 110 ? 12.932 -5.203 -1.387 1.00 95.81 110 PHE A N 1
ATOM 782 C CA . PHE A 1 110 ? 11.579 -4.655 -1.447 1.00 95.81 110 PHE A CA 1
ATOM 783 C C . PHE A 1 110 ? 11.590 -3.129 -1.384 1.00 95.81 110 PHE A C 1
ATOM 785 O O . PHE A 1 110 ? 12.542 -2.510 -0.908 1.00 95.81 110 PHE A O 1
ATOM 792 N N . SER A 1 111 ? 10.505 -2.518 -1.840 1.00 98.06 111 SER A N 1
ATOM 793 C CA . SER A 1 111 ? 10.158 -1.122 -1.557 1.00 98.06 111 SER A CA 1
ATOM 794 C C . SER A 1 111 ? 8.716 -1.062 -1.101 1.00 98.06 111 SER A C 1
ATOM 796 O O . SER A 1 111 ? 7.900 -1.860 -1.545 1.00 98.06 111 SER A O 1
ATOM 798 N N . SER A 1 112 ? 8.399 -0.162 -0.183 1.00 98.56 112 SER A N 1
ATOM 799 C CA . SER A 1 112 ? 7.079 -0.106 0.425 1.00 98.56 112 SER A CA 1
ATOM 800 C C . SER A 1 112 ? 6.672 1.310 0.789 1.00 98.56 112 SER A C 1
ATOM 802 O O . SER A 1 112 ? 7.512 2.177 1.040 1.00 98.56 112 SER A O 1
ATOM 804 N N . VAL A 1 113 ? 5.362 1.505 0.823 1.00 98.81 113 VAL A N 1
ATOM 805 C CA . VAL A 1 113 ? 4.690 2.726 1.251 1.00 98.81 113 VAL A CA 1
ATOM 806 C C . VAL A 1 113 ? 3.616 2.335 2.250 1.00 98.81 113 VAL A C 1
ATOM 808 O O . VAL A 1 113 ? 2.855 1.394 2.017 1.00 98.81 113 VAL A O 1
ATOM 811 N N . GLY A 1 114 ? 3.579 3.007 3.393 1.00 98.38 114 GLY A N 1
ATOM 812 C CA . GLY A 1 114 ? 2.634 2.661 4.442 1.00 98.38 114 GLY A CA 1
ATOM 813 C C . GLY A 1 114 ? 2.318 3.796 5.396 1.00 98.38 114 GLY A C 1
ATOM 814 O O . GLY A 1 114 ? 3.082 4.753 5.539 1.00 98.38 114 GLY A O 1
ATOM 815 N N . ARG A 1 115 ? 1.172 3.662 6.054 1.00 97.81 115 ARG A N 1
ATOM 816 C CA . ARG A 1 115 ? 0.593 4.636 6.976 1.00 97.81 115 ARG A CA 1
ATOM 817 C C . ARG A 1 115 ? 0.096 3.925 8.232 1.00 97.81 115 ARG A C 1
ATOM 819 O O . ARG A 1 115 ? -0.543 2.877 8.144 1.00 97.81 115 ARG A O 1
ATOM 826 N N . ARG A 1 116 ? 0.350 4.519 9.401 1.00 97.62 116 ARG A N 1
ATOM 827 C CA . ARG A 1 116 ? -0.289 4.092 10.656 1.00 97.62 116 ARG A CA 1
ATOM 828 C C . ARG A 1 116 ? -1.715 4.624 10.732 1.00 97.62 116 ARG A C 1
ATOM 830 O O . ARG A 1 116 ? -1.963 5.789 10.415 1.00 97.62 116 ARG A O 1
ATOM 837 N N . VAL A 1 117 ? -2.637 3.778 11.167 1.00 96.69 117 VAL A N 1
ATOM 838 C CA . VAL A 1 117 ? -4.063 4.075 11.271 1.00 96.69 117 VAL A CA 1
ATOM 839 C C . VAL A 1 117 ? -4.565 3.661 12.645 1.00 96.69 117 VAL A C 1
ATOM 841 O O . VAL A 1 117 ? -4.321 2.543 13.089 1.00 96.69 117 VAL A O 1
ATOM 844 N N . GLN A 1 118 ? -5.323 4.558 13.277 1.00 95.69 118 GLN A N 1
ATOM 845 C CA . GLN A 1 118 ? -6.078 4.259 14.488 1.00 95.69 118 GLN A CA 1
ATOM 846 C C . GLN A 1 118 ? -7.512 3.865 14.126 1.00 95.69 118 GLN A C 1
ATOM 848 O O . GLN A 1 118 ? -8.245 4.635 13.507 1.00 95.69 118 GLN A O 1
ATOM 853 N N . LEU A 1 119 ? -7.902 2.660 14.519 1.00 94.00 119 LEU A N 1
ATOM 854 C CA . LEU A 1 119 ? -9.190 2.038 14.264 1.00 94.00 119 LEU A CA 1
ATOM 855 C C . LEU A 1 119 ? -10.103 2.141 15.501 1.00 94.00 119 LEU A C 1
ATOM 857 O O . LEU A 1 119 ? -9.633 2.132 16.654 1.00 94.00 119 LEU A O 1
ATOM 861 N N . PRO A 1 120 ? -11.431 2.205 15.300 1.00 90.69 120 PRO A N 1
ATOM 862 C CA . PRO A 1 120 ? -12.367 2.033 16.397 1.00 90.69 120 PRO A CA 1
ATOM 863 C C . PRO A 1 120 ? -12.266 0.612 16.971 1.00 90.69 120 PRO A C 1
ATOM 865 O O . PRO A 1 120 ? -11.777 -0.313 16.318 1.00 90.69 120 PRO A O 1
ATOM 868 N N . ALA A 1 121 ? -12.741 0.429 18.206 1.00 85.25 121 ALA A N 1
ATOM 869 C CA . ALA A 1 121 ? -12.948 -0.911 18.749 1.00 85.25 121 ALA A CA 1
ATOM 870 C C . ALA A 1 121 ? -14.018 -1.600 17.890 1.00 85.25 121 ALA A C 1
ATOM 872 O O . ALA A 1 121 ? -15.174 -1.189 17.902 1.00 85.25 121 ALA A O 1
ATOM 873 N N . THR A 1 122 ? -13.601 -2.559 17.070 1.00 73.69 122 THR A N 1
ATOM 874 C CA . THR A 1 122 ? -14.392 -3.094 15.954 1.00 73.69 122 THR A CA 1
ATOM 875 C C . THR A 1 122 ? -14.349 -4.611 15.948 1.00 73.69 122 THR A C 1
ATOM 877 O O . THR A 1 122 ? -13.427 -5.235 16.482 1.00 73.69 122 THR A O 1
ATOM 880 N N . THR A 1 123 ? -15.379 -5.208 15.360 1.00 78.50 123 THR A N 1
ATOM 881 C CA . THR A 1 123 ? -15.508 -6.659 15.213 1.00 78.50 123 THR A CA 1
ATOM 882 C C . THR A 1 123 ? -14.899 -7.139 13.902 1.00 78.50 123 THR A C 1
ATOM 884 O O . THR A 1 123 ? -14.277 -8.198 13.873 1.00 78.50 123 THR A O 1
ATOM 887 N N . SER A 1 124 ? -14.988 -6.343 12.835 1.00 93.50 124 SER A N 1
ATOM 888 C CA . SER A 1 124 ? -14.357 -6.643 11.546 1.00 93.50 124 SER A CA 1
ATOM 889 C C . SER A 1 124 ? -13.994 -5.378 10.778 1.00 93.50 124 SER A C 1
ATOM 891 O O . SER A 1 124 ? -14.638 -4.340 10.930 1.00 93.50 124 SER A O 1
ATOM 893 N N . CYS A 1 125 ? -12.967 -5.465 9.941 1.00 96.75 125 CYS A N 1
ATOM 894 C CA . CYS A 1 125 ? -12.556 -4.389 9.052 1.00 96.75 125 CYS A CA 1
ATOM 895 C C . CYS A 1 125 ? -12.189 -4.937 7.672 1.00 96.75 125 CYS A C 1
ATOM 897 O O . CYS A 1 125 ? -11.684 -6.050 7.529 1.00 96.75 125 CYS A O 1
ATOM 899 N N . THR A 1 126 ? -12.408 -4.111 6.655 1.00 97.38 126 THR A N 1
ATOM 900 C CA . THR A 1 126 ? -11.920 -4.300 5.291 1.00 97.38 126 THR A CA 1
ATOM 901 C C . THR A 1 126 ? -11.086 -3.089 4.912 1.00 97.38 126 THR A C 1
ATOM 903 O O . THR A 1 126 ? -11.521 -1.950 5.086 1.00 97.38 126 THR A O 1
ATOM 906 N N . ALA A 1 127 ? -9.898 -3.333 4.374 1.00 98.31 127 ALA A N 1
ATOM 907 C CA . ALA A 1 127 ? -9.073 -2.304 3.766 1.00 98.31 127 ALA A CA 1
ATOM 908 C C . ALA A 1 127 ? -8.937 -2.578 2.272 1.00 98.31 127 ALA A C 1
ATOM 910 O O . ALA A 1 127 ? -8.949 -3.733 1.834 1.00 98.31 127 ALA A O 1
ATOM 911 N N . GLY A 1 128 ? -8.754 -1.522 1.493 1.00 98.62 128 GLY A N 1
ATOM 912 C CA . GLY A 1 128 ? -8.385 -1.644 0.096 1.00 98.62 128 GLY A CA 1
ATOM 913 C C . GLY A 1 128 ? -7.686 -0.405 -0.427 1.00 98.62 128 GLY A C 1
ATOM 914 O O . GLY A 1 128 ? -7.824 0.679 0.132 1.00 98.62 128 GLY A O 1
ATOM 915 N N . ILE A 1 129 ? -6.911 -0.595 -1.484 1.00 98.75 129 ILE A N 1
ATOM 916 C CA . ILE A 1 129 ? -6.105 0.444 -2.117 1.00 98.75 129 ILE A CA 1
ATOM 917 C C . ILE A 1 129 ? -6.006 0.166 -3.618 1.00 98.75 129 ILE A C 1
ATOM 919 O O . ILE A 1 129 ? -6.038 -0.993 -4.050 1.00 98.75 129 ILE A O 1
ATOM 923 N N . TRP A 1 130 ? -5.901 1.218 -4.421 1.00 98.56 130 TRP A N 1
ATOM 924 C CA . TRP A 1 130 ? -5.692 1.104 -5.857 1.00 98.56 130 TRP A CA 1
ATOM 925 C C . TRP A 1 130 ? -4.202 1.013 -6.163 1.00 98.56 130 TRP A C 1
ATOM 927 O O . TRP A 1 130 ? -3.399 1.770 -5.630 1.00 98.56 130 TRP A O 1
ATOM 937 N N . VAL A 1 131 ? -3.830 0.058 -7.015 1.00 98.25 131 VAL A N 1
ATOM 938 C CA . VAL A 1 131 ? -2.436 -0.240 -7.359 1.00 98.25 131 VAL A CA 1
ATOM 939 C C . VAL A 1 131 ? -2.268 -0.264 -8.874 1.00 98.25 131 VAL A C 1
ATOM 941 O O . VAL A 1 131 ? -3.016 -0.951 -9.566 1.00 98.25 131 VAL A O 1
ATOM 944 N N . ASN A 1 132 ? -1.268 0.440 -9.394 1.00 97.19 132 ASN A N 1
ATOM 945 C CA . ASN A 1 132 ? -0.924 0.471 -10.814 1.00 97.19 132 ASN A CA 1
ATOM 946 C C . ASN A 1 132 ? 0.563 0.108 -11.003 1.00 97.19 132 ASN A C 1
ATOM 948 O O . ASN A 1 132 ? 1.437 0.974 -10.873 1.00 97.19 132 ASN A O 1
ATOM 952 N N . PRO A 1 133 ? 0.886 -1.175 -11.249 1.00 94.94 133 PRO A N 1
ATOM 953 C CA . PRO A 1 133 ? 2.249 -1.592 -11.564 1.00 94.94 133 PRO A CA 1
ATOM 954 C C . PRO A 1 133 ? 2.661 -1.096 -12.954 1.00 94.94 133 PRO A C 1
ATOM 956 O O . PRO A 1 133 ? 1.883 -1.146 -13.901 1.00 94.94 133 PRO A O 1
ATOM 959 N N . VAL A 1 134 ? 3.925 -0.707 -13.114 1.00 90.62 134 VAL A N 1
ATOM 960 C CA . VAL A 1 134 ? 4.482 -0.264 -14.400 1.00 90.62 134 VAL A CA 1
ATOM 961 C C . VAL A 1 134 ? 5.602 -1.170 -14.911 1.00 90.62 134 VAL A C 1
ATOM 963 O O . VAL A 1 134 ? 6.361 -1.752 -14.139 1.00 90.62 134 VAL A O 1
ATOM 966 N N . LEU A 1 135 ? 5.749 -1.233 -16.238 1.00 84.25 135 LEU A N 1
ATOM 967 C CA . LEU A 1 135 ? 6.855 -1.848 -16.997 1.00 84.25 135 LEU A CA 1
ATOM 968 C C . LEU A 1 135 ? 6.893 -3.382 -17.027 1.00 84.25 135 LEU A C 1
ATOM 970 O O . LEU A 1 135 ? 7.183 -3.951 -18.077 1.00 84.25 135 LEU A O 1
ATOM 974 N N . ALA A 1 136 ? 6.614 -4.066 -15.917 1.00 89.88 136 ALA A N 1
ATOM 975 C CA . ALA A 1 136 ? 6.678 -5.527 -15.857 1.00 89.88 136 ALA A CA 1
ATOM 976 C C . ALA A 1 136 ? 5.709 -6.128 -14.835 1.00 89.88 136 ALA A C 1
ATOM 978 O O . ALA A 1 136 ? 5.176 -5.432 -13.969 1.00 89.88 136 ALA A O 1
ATOM 979 N N . THR A 1 137 ? 5.485 -7.438 -14.949 1.00 91.62 137 THR A N 1
ATOM 980 C CA . THR A 1 137 ? 4.726 -8.212 -13.965 1.00 91.62 137 THR A CA 1
ATOM 981 C C . THR A 1 137 ? 5.435 -8.197 -12.617 1.00 91.62 137 THR A C 1
ATOM 983 O O . THR A 1 137 ? 6.621 -8.512 -12.531 1.00 91.62 137 THR A O 1
ATOM 986 N N . GLN A 1 138 ? 4.706 -7.823 -11.572 1.00 93.81 138 GLN A N 1
ATOM 987 C CA . GLN A 1 138 ? 5.244 -7.554 -10.243 1.00 93.81 138 GLN A CA 1
ATOM 988 C C . GLN A 1 138 ? 4.434 -8.278 -9.178 1.00 93.81 138 GLN A C 1
ATOM 990 O O . GLN A 1 138 ? 3.209 -8.378 -9.281 1.00 93.81 138 GLN A O 1
ATOM 995 N N . GLN A 1 139 ? 5.124 -8.758 -8.143 1.00 96.38 139 GLN A N 1
ATOM 996 C CA . GLN A 1 139 ? 4.482 -9.242 -6.932 1.00 96.38 139 GLN A CA 1
ATOM 997 C C . GLN A 1 139 ? 4.292 -8.069 -5.971 1.00 96.38 139 GLN A C 1
ATOM 999 O O . GLN A 1 139 ? 5.255 -7.412 -5.570 1.00 96.38 139 GLN A O 1
ATOM 1004 N N . ILE A 1 140 ? 3.039 -7.835 -5.596 1.00 97.94 140 ILE A N 1
ATOM 1005 C CA . ILE A 1 140 ? 2.641 -6.798 -4.652 1.00 97.94 140 ILE A CA 1
ATOM 1006 C C . ILE A 1 140 ? 2.011 -7.464 -3.438 1.00 97.94 140 ILE A C 1
ATOM 1008 O O . ILE A 1 140 ? 1.145 -8.331 -3.570 1.00 97.94 140 ILE A O 1
ATOM 1012 N N . ASN A 1 141 ? 2.420 -7.028 -2.255 1.00 98.62 141 ASN A N 1
ATOM 1013 C CA . ASN A 1 141 ? 1.737 -7.344 -1.014 1.00 98.62 141 ASN A CA 1
ATOM 1014 C C . ASN A 1 141 ? 0.925 -6.136 -0.554 1.00 98.62 141 ASN 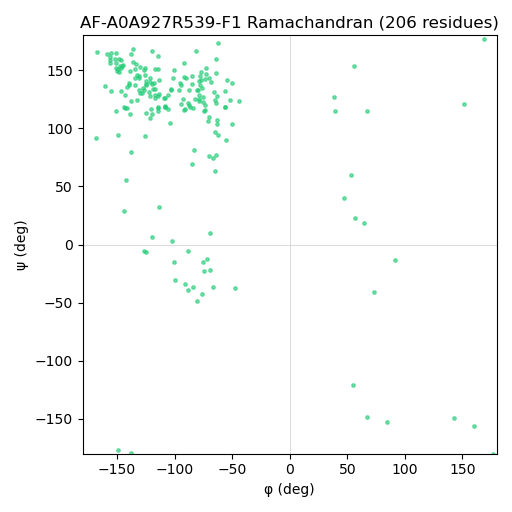A C 1
ATOM 1016 O O . ASN A 1 141 ? 1.442 -5.022 -0.507 1.00 98.62 141 ASN A O 1
ATOM 1020 N N . PHE A 1 142 ? -0.320 -6.379 -0.163 1.00 98.75 142 PHE A N 1
ATOM 1021 C CA . PHE A 1 142 ? -1.124 -5.457 0.621 1.00 98.75 142 PHE A CA 1
ATOM 1022 C C . PHE A 1 142 ? -1.270 -6.007 2.039 1.00 98.75 142 PHE A C 1
ATOM 1024 O O . PHE A 1 142 ? -1.760 -7.120 2.247 1.00 98.75 142 PHE A O 1
ATOM 1031 N N . GLU A 1 143 ? -0.767 -5.246 3.001 1.00 98.69 143 GLU A N 1
ATOM 1032 C CA . GLU A 1 143 ? -0.385 -5.722 4.324 1.00 98.69 143 GLU A CA 1
ATOM 1033 C C . GLU A 1 143 ? -1.071 -4.884 5.402 1.00 98.69 143 GLU A C 1
ATOM 1035 O O . GLU A 1 143 ? -1.033 -3.654 5.362 1.00 98.69 143 GLU A O 1
ATOM 1040 N N . ILE A 1 144 ? -1.650 -5.559 6.392 1.00 98.50 144 ILE A N 1
ATOM 1041 C CA . ILE A 1 144 ? -2.121 -4.969 7.644 1.00 98.50 144 ILE A CA 1
ATOM 1042 C C . ILE A 1 144 ? -1.254 -5.557 8.746 1.00 98.50 144 ILE A C 1
ATOM 1044 O O . ILE A 1 144 ? -1.221 -6.775 8.926 1.00 98.50 144 ILE A O 1
ATOM 1048 N N . ILE A 1 145 ? -0.514 -4.707 9.447 1.00 98.62 145 ILE A N 1
ATOM 1049 C CA . ILE A 1 145 ? 0.544 -5.112 10.373 1.00 98.62 145 ILE A CA 1
ATOM 1050 C C . ILE A 1 145 ? 0.283 -4.503 11.746 1.00 98.62 145 ILE A C 1
ATOM 1052 O O . ILE A 1 145 ? -0.047 -3.323 11.850 1.00 98.62 145 ILE A O 1
ATOM 1056 N N . GLU A 1 146 ? 0.487 -5.279 12.806 1.00 97.69 146 GLU A N 1
ATOM 1057 C CA . GLU A 1 146 ? 0.591 -4.730 14.153 1.00 97.69 146 GLU A CA 1
ATOM 1058 C C . GLU A 1 146 ? 1.957 -4.031 14.308 1.00 97.69 146 GLU A C 1
ATOM 1060 O O . GLU A 1 146 ? 2.998 -4.690 14.246 1.00 97.69 146 GLU A O 1
ATOM 1065 N N . PRO A 1 147 ? 2.007 -2.703 14.511 1.00 97.00 147 PRO A N 1
ATOM 1066 C CA . PRO A 1 147 ? 3.236 -1.927 14.337 1.00 97.00 147 PRO A CA 1
ATOM 1067 C C . PRO A 1 147 ? 4.318 -2.206 15.389 1.00 97.00 147 PRO A C 1
ATOM 1069 O O . PRO A 1 147 ? 5.487 -1.933 15.137 1.00 97.00 147 PRO A O 1
ATOM 1072 N N . ASN A 1 148 ? 3.951 -2.732 16.560 1.00 96.50 148 ASN A N 1
ATOM 1073 C CA . ASN A 1 148 ? 4.906 -2.994 17.641 1.00 96.50 148 ASN A CA 1
ATOM 1074 C C . ASN A 1 148 ? 5.611 -4.346 17.480 1.00 96.50 148 ASN A C 1
ATOM 1076 O O . ASN A 1 148 ? 6.791 -4.466 17.796 1.00 96.50 148 ASN A O 1
ATOM 1080 N N . SER A 1 149 ? 4.890 -5.359 16.996 1.00 96.94 149 SER A N 1
ATOM 1081 C CA . SER A 1 149 ? 5.402 -6.724 16.834 1.00 96.94 149 SER A CA 1
ATOM 1082 C C . SER A 1 149 ? 5.814 -7.041 15.395 1.00 96.94 149 SER A C 1
ATOM 1084 O O . SER A 1 149 ? 6.488 -8.040 15.159 1.00 96.94 149 SER A O 1
ATOM 1086 N N . PHE A 1 150 ? 5.399 -6.209 14.433 1.00 96.00 150 PHE A N 1
ATOM 1087 C CA . PHE A 1 150 ? 5.504 -6.464 12.995 1.00 96.00 150 PHE A CA 1
ATOM 1088 C C . PHE A 1 150 ? 4.829 -7.771 12.545 1.00 96.00 150 PHE A C 1
ATOM 1090 O O . PHE A 1 150 ? 5.148 -8.317 11.487 1.00 96.00 150 PHE A O 1
ATOM 1097 N N . THR A 1 151 ? 3.864 -8.269 13.320 1.00 97.75 151 THR A N 1
ATOM 1098 C CA . THR A 1 151 ? 3.058 -9.427 12.928 1.00 97.75 151 THR A CA 1
ATOM 1099 C C . THR A 1 151 ? 1.978 -9.014 11.931 1.00 97.75 151 THR A C 1
ATOM 1101 O O . THR A 1 151 ? 1.379 -7.941 12.038 1.00 97.75 151 THR A O 1
ATOM 1104 N N . TYR A 1 152 ? 1.730 -9.861 10.931 1.00 98.06 152 TYR A N 1
ATOM 1105 C CA . TYR A 1 152 ? 0.649 -9.628 9.980 1.00 98.06 152 TYR A CA 1
ATOM 1106 C C . TYR A 1 152 ? -0.698 -9.909 10.644 1.00 98.06 152 TYR A C 1
ATOM 1108 O O . TYR A 1 152 ? -0.975 -11.034 11.050 1.00 98.06 152 TYR A O 1
ATOM 1116 N N . VAL A 1 153 ? -1.548 -8.888 10.685 1.00 98.00 153 VAL A N 1
ATOM 1117 C CA . VAL A 1 153 ? -2.977 -9.014 10.993 1.00 98.00 153 VAL A CA 1
ATOM 1118 C C . VAL A 1 153 ? -3.711 -9.564 9.769 1.00 98.00 153 VAL A C 1
ATOM 1120 O O . VAL A 1 153 ? -4.547 -10.454 9.883 1.00 98.00 153 VAL A O 1
ATOM 1123 N N . ALA A 1 154 ? -3.363 -9.060 8.583 1.00 98.31 154 ALA A N 1
ATOM 1124 C CA . ALA A 1 154 ? -3.845 -9.568 7.307 1.00 98.31 154 ALA A CA 1
ATOM 1125 C C . ALA A 1 154 ? -2.807 -9.341 6.206 1.00 98.31 154 ALA A C 1
ATOM 1127 O O . ALA A 1 154 ? -2.060 -8.363 6.222 1.00 98.31 154 ALA A O 1
ATOM 1128 N N . LEU A 1 155 ? -2.788 -10.233 5.220 1.00 98.38 155 LEU A N 1
ATOM 1129 C CA . LEU A 1 155 ? -1.890 -10.151 4.075 1.00 98.38 155 LEU A CA 1
ATOM 1130 C C . LEU A 1 155 ? -2.614 -10.634 2.821 1.00 98.38 155 LEU A C 1
ATOM 1132 O O . LEU A 1 155 ? -3.150 -11.741 2.787 1.00 98.38 155 LEU A O 1
ATOM 1136 N N . LYS A 1 156 ? -2.573 -9.821 1.769 1.00 98.56 156 LYS A N 1
ATOM 1137 C CA . LYS A 1 156 ? -2.959 -10.218 0.420 1.00 98.56 156 LYS A CA 1
ATOM 1138 C C . LYS A 1 156 ? -1.767 -10.043 -0.511 1.00 98.56 156 LYS A C 1
ATOM 1140 O O . LYS A 1 156 ? -1.332 -8.925 -0.753 1.00 98.56 156 LYS A O 1
ATOM 1145 N N . THR A 1 157 ? -1.282 -11.140 -1.080 1.00 98.44 157 THR A N 1
ATOM 1146 C CA . THR A 1 157 ? -0.300 -11.102 -2.170 1.00 98.44 157 THR A CA 1
ATOM 1147 C C . THR A 1 157 ? -1.017 -11.223 -3.508 1.00 98.44 157 THR A C 1
ATOM 1149 O O . THR A 1 157 ? -1.881 -12.087 -3.686 1.00 98.44 157 THR A O 1
ATOM 1152 N N . VAL A 1 158 ? -0.662 -10.356 -4.452 1.00 97.56 158 VAL A N 1
ATOM 1153 C CA . VAL A 1 158 ? -1.144 -10.377 -5.835 1.00 97.56 158 VAL A CA 1
ATOM 1154 C C . VAL A 1 158 ? 0.031 -10.294 -6.799 1.00 97.56 158 VAL A C 1
ATOM 1156 O O . VAL A 1 158 ? 1.079 -9.732 -6.484 1.00 97.56 158 VAL A O 1
ATOM 1159 N N . VAL A 1 159 ? -0.155 -10.851 -7.991 1.00 96.69 159 VAL A N 1
ATOM 1160 C CA . VAL A 1 159 ? 0.775 -10.694 -9.108 1.00 96.69 159 VAL A CA 1
ATOM 1161 C C . VAL A 1 159 ? 0.042 -9.919 -10.188 1.00 96.69 159 VAL A C 1
ATOM 1163 O O . VAL A 1 159 ? -0.960 -10.397 -10.717 1.00 96.69 159 VAL A O 1
ATOM 1166 N N . LEU A 1 160 ? 0.510 -8.709 -10.476 1.00 95.75 160 LEU A N 1
ATOM 1167 C CA . LEU A 1 160 ? -0.148 -7.784 -11.393 1.00 95.75 160 LEU A CA 1
ATOM 1168 C C . LEU A 1 160 ? 0.772 -7.481 -12.578 1.00 95.75 160 LEU A C 1
ATOM 1170 O O . LEU A 1 160 ? 1.978 -7.312 -12.406 1.00 95.75 160 LEU A O 1
ATOM 1174 N N . SER A 1 161 ? 0.216 -7.420 -13.788 1.00 93.06 161 SER A N 1
ATOM 1175 C CA . SER A 1 161 ? 0.972 -7.091 -15.003 1.00 93.06 161 SER A CA 1
ATOM 1176 C C . SER A 1 161 ? 1.261 -5.593 -15.086 1.00 93.06 161 SER A C 1
ATOM 1178 O O . SER A 1 161 ? 0.333 -4.806 -14.946 1.00 93.06 161 SER A O 1
ATOM 1180 N N . GLY A 1 162 ? 2.490 -5.197 -15.428 1.00 85.06 162 GLY A N 1
ATOM 1181 C CA . GLY A 1 162 ? 2.931 -3.791 -15.488 1.00 85.06 162 GLY A CA 1
ATOM 1182 C C . GLY A 1 162 ? 2.338 -2.914 -16.602 1.00 85.06 162 GLY A C 1
ATOM 1183 O O . GLY A 1 162 ? 2.843 -1.826 -16.863 1.00 85.06 162 GLY A O 1
ATOM 1184 N N . S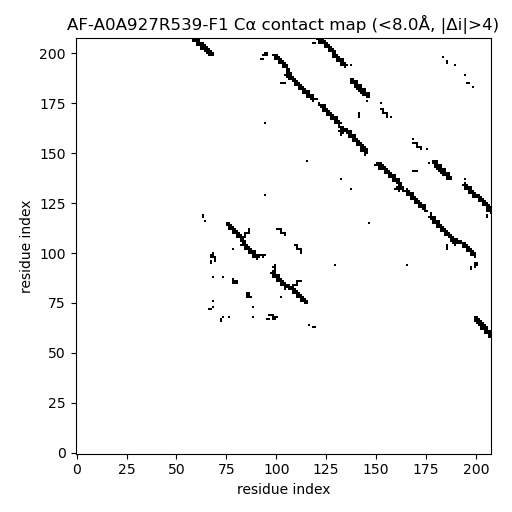ER A 1 163 ? 1.330 -3.414 -17.313 1.00 81.06 163 SER A N 1
ATOM 1185 C CA . SER A 1 163 ? 0.523 -2.675 -18.290 1.00 81.06 163 SER A CA 1
ATOM 1186 C C . SER A 1 163 ? -0.958 -2.647 -17.902 1.00 81.06 163 SER A C 1
ATOM 1188 O O . SER A 1 163 ? -1.797 -2.269 -18.719 1.00 81.06 163 SER A O 1
ATOM 1190 N N . ALA A 1 164 ? -1.301 -3.145 -16.710 1.00 79.44 164 ALA A N 1
ATOM 1191 C CA . ALA A 1 164 ? -2.665 -3.107 -16.215 1.00 79.44 164 ALA A CA 1
ATOM 1192 C C . ALA A 1 164 ? -3.026 -1.671 -15.813 1.00 79.44 164 ALA A C 1
ATOM 1194 O O . ALA A 1 164 ? -2.163 -0.951 -15.315 1.00 79.44 164 ALA A O 1
ATOM 1195 N N . PRO A 1 165 ? -4.291 -1.252 -15.983 1.00 90.38 165 PRO A N 1
ATOM 1196 C CA . PRO A 1 165 ? -4.773 -0.059 -15.306 1.00 90.38 165 PRO A CA 1
ATOM 1197 C C . PRO A 1 165 ? -4.717 -0.256 -13.784 1.00 90.38 165 PRO A C 1
ATOM 1199 O O . PRO A 1 165 ? -4.496 -1.366 -13.281 1.00 90.38 165 PRO A O 1
ATOM 1202 N N . TYR A 1 166 ? -4.998 0.822 -13.053 1.00 96.75 166 TYR A N 1
ATOM 1203 C CA . TYR A 1 166 ? -5.253 0.754 -11.620 1.00 96.75 166 TYR A CA 1
ATOM 1204 C C . TYR A 1 166 ? -6.168 -0.422 -11.271 1.00 96.75 166 TYR A C 1
ATOM 1206 O O . TYR A 1 166 ? -7.271 -0.570 -11.796 1.00 96.75 166 TYR A O 1
ATOM 1214 N N . THR A 1 167 ? -5.671 -1.277 -10.387 1.00 97.62 167 THR A N 1
ATOM 1215 C CA . THR A 1 167 ? -6.338 -2.484 -9.917 1.00 97.62 167 THR A CA 1
ATOM 1216 C C . THR A 1 167 ? -6.585 -2.343 -8.426 1.00 97.62 167 THR A C 1
ATOM 1218 O O . THR A 1 167 ? -5.660 -2.077 -7.658 1.00 97.62 167 THR A O 1
ATOM 1221 N N . PHE A 1 168 ? -7.833 -2.525 -8.006 1.00 98.06 168 PHE A N 1
ATOM 1222 C CA . PHE A 1 168 ? -8.189 -2.483 -6.595 1.00 98.06 168 PHE A CA 1
ATOM 1223 C C . PHE A 1 168 ? -7.739 -3.766 -5.890 1.00 98.06 168 PHE A C 1
ATOM 1225 O O . PHE A 1 168 ? -8.135 -4.871 -6.271 1.00 98.06 168 PHE A O 1
ATOM 1232 N N . VAL A 1 169 ? -6.926 -3.622 -4.846 1.00 98.50 169 VAL A N 1
ATOM 1233 C CA . VAL A 1 169 ? -6.458 -4.720 -3.997 1.00 98.50 169 VAL A CA 1
ATOM 1234 C C . VAL A 1 169 ? -7.053 -4.532 -2.611 1.00 98.50 169 VAL A C 1
ATOM 1236 O O . VAL A 1 169 ? -6.951 -3.455 -2.034 1.00 98.50 169 VAL A O 1
ATOM 1239 N N . SER A 1 170 ? -7.675 -5.576 -2.066 1.00 98.62 170 SER A N 1
ATOM 1240 C CA . SER A 1 170 ? -8.320 -5.523 -0.753 1.00 98.62 170 SER A CA 1
ATOM 1241 C C . SER A 1 170 ? -8.027 -6.753 0.097 1.00 98.62 170 SER A C 1
ATOM 1243 O O . SER A 1 170 ? -7.669 -7.824 -0.405 1.00 98.62 170 SER A O 1
ATOM 1245 N N . THR A 1 171 ? -8.162 -6.570 1.407 1.00 98.50 171 THR A N 1
ATOM 1246 C CA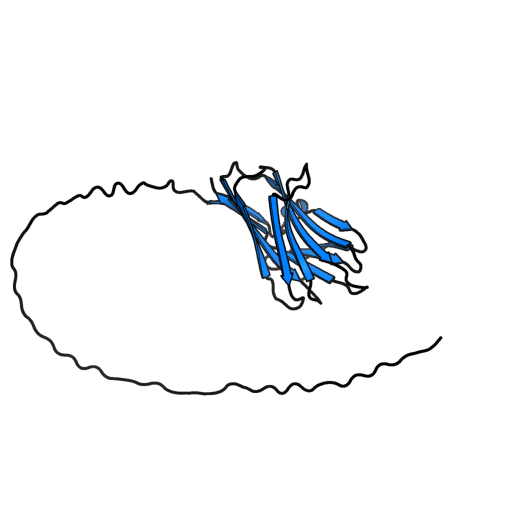 . THR A 1 171 ? -8.075 -7.622 2.418 1.00 98.50 171 THR A CA 1
ATOM 1247 C C . THR A 1 171 ? -9.024 -7.311 3.573 1.00 98.50 171 THR A C 1
ATOM 1249 O O . THR A 1 171 ? -9.420 -6.161 3.769 1.00 98.50 171 THR A O 1
ATOM 1252 N N . GLN A 1 172 ? -9.384 -8.333 4.340 1.00 97.50 172 GLN A N 1
ATOM 1253 C CA . GLN A 1 172 ? -10.310 -8.230 5.465 1.00 97.50 172 GLN A CA 1
ATOM 1254 C C . GLN A 1 172 ? -9.762 -8.979 6.677 1.00 97.50 172 GLN A C 1
ATOM 1256 O O . GLN A 1 172 ? -9.039 -9.966 6.525 1.00 97.50 172 GLN A O 1
ATOM 1261 N N . TRP A 1 173 ? -10.124 -8.525 7.873 1.00 96.44 173 TRP A N 1
ATOM 1262 C CA . TRP A 1 173 ? -9.778 -9.187 9.127 1.00 96.44 173 TRP A CA 1
ATOM 1263 C C . TRP A 1 173 ? -10.882 -9.009 10.166 1.00 96.44 173 TRP A C 1
ATOM 1265 O O . TRP A 1 173 ? -11.630 -8.029 10.146 1.00 96.44 173 TRP A O 1
ATOM 1275 N N . ASN A 1 174 ? -10.973 -9.978 11.074 1.00 94.69 174 ASN A N 1
ATOM 1276 C CA . ASN A 1 174 ? -11.928 -9.986 12.176 1.00 94.69 174 ASN A CA 1
ATOM 1277 C C . ASN A 1 174 ? -11.166 -9.875 13.481 1.00 94.69 174 ASN A C 1
ATOM 1279 O O . ASN A 1 174 ? -10.279 -10.693 13.726 1.00 94.69 174 ASN A O 1
ATOM 1283 N N . HIS A 1 175 ? -11.562 -8.916 14.313 1.00 87.44 175 HIS A N 1
ATOM 1284 C CA . HIS A 1 175 ? -10.853 -8.521 15.525 1.00 87.44 175 HIS A CA 1
ATOM 1285 C C . HIS A 1 175 ? -9.390 -8.123 15.245 1.00 87.44 175 HIS A C 1
ATOM 1287 O O . HIS A 1 175 ? -8.766 -8.524 14.266 1.00 87.44 175 HIS A O 1
ATOM 1293 N N . GLY A 1 176 ? -8.806 -7.271 16.078 1.00 87.94 176 GLY A N 1
ATOM 1294 C CA . GLY A 1 176 ? -7.425 -6.863 15.850 1.00 87.94 176 GLY A CA 1
ATOM 1295 C C . GLY A 1 176 ? -6.981 -5.699 16.715 1.00 87.94 176 GLY A C 1
ATOM 1296 O O . GLY A 1 176 ? -7.781 -5.150 17.483 1.00 87.94 176 GLY A O 1
ATOM 1297 N N . PRO A 1 177 ? -5.701 -5.321 16.602 1.00 93.19 177 PRO A N 1
ATOM 1298 C CA . PRO A 1 177 ? -5.189 -4.149 17.283 1.00 93.19 177 PRO A CA 1
ATOM 1299 C C . PRO A 1 177 ? -5.886 -2.891 16.756 1.00 93.19 177 PRO A C 1
ATOM 1301 O O . PRO A 1 177 ? -6.258 -2.792 15.586 1.00 93.19 177 PRO A O 1
ATOM 1304 N N . ARG A 1 178 ? -6.049 -1.905 17.641 1.00 94.25 178 ARG A N 1
ATOM 1305 C CA . ARG A 1 178 ? -6.608 -0.598 17.272 1.00 94.25 178 ARG A CA 1
ATOM 1306 C C . ARG A 1 178 ? -5.616 0.257 16.495 1.00 94.25 178 ARG A C 1
ATOM 1308 O O . ARG A 1 178 ? -6.043 1.132 15.765 1.00 94.25 178 ARG A O 1
ATOM 1315 N N . ASP A 1 179 ? -4.324 0.002 16.636 1.00 96.25 179 ASP A N 1
ATOM 1316 C CA . ASP A 1 179 ? -3.276 0.672 15.875 1.00 96.25 179 ASP A CA 1
ATOM 1317 C C . ASP A 1 179 ? -2.697 -0.321 14.872 1.00 96.25 179 ASP A C 1
ATOM 1319 O O . ASP A 1 179 ? -2.161 -1.360 15.265 1.00 96.25 179 ASP A O 1
ATOM 1323 N N . VAL A 1 180 ? -2.828 -0.013 13.586 1.00 97.88 180 VAL A N 1
ATOM 1324 C CA . VAL A 1 180 ? -2.305 -0.841 12.497 1.00 97.88 180 VAL A CA 1
ATOM 1325 C C . VAL A 1 180 ? -1.411 -0.019 11.583 1.00 97.88 180 VAL A C 1
ATOM 1327 O O . VAL A 1 180 ? -1.672 1.151 11.315 1.00 97.88 180 VAL A O 1
ATOM 1330 N N . LEU A 1 181 ? -0.377 -0.651 11.040 1.00 98.50 181 LEU A N 1
ATOM 1331 C CA . LEU A 1 181 ? 0.333 -0.175 9.862 1.00 98.50 181 LEU A CA 1
ATOM 1332 C C . LEU A 1 181 ? -0.307 -0.813 8.628 1.00 98.50 181 LEU A C 1
ATOM 1334 O O . LEU A 1 181 ? -0.246 -2.029 8.454 1.00 98.50 181 LEU A O 1
ATOM 1338 N N . VAL A 1 182 ? -0.893 0.012 7.763 1.00 98.56 182 VAL A N 1
ATOM 1339 C CA . VAL A 1 182 ? -1.336 -0.411 6.432 1.00 98.56 182 VAL A CA 1
ATOM 1340 C C . VAL A 1 182 ? -0.213 -0.133 5.450 1.00 98.56 182 VAL A C 1
ATOM 1342 O O . VAL A 1 182 ? 0.276 0.996 5.385 1.00 98.56 182 VAL A O 1
ATOM 1345 N N . ARG A 1 183 ? 0.223 -1.151 4.708 1.00 98.75 183 ARG A N 1
ATOM 1346 C CA . ARG A 1 183 ? 1.402 -1.062 3.844 1.00 98.75 183 ARG A CA 1
ATOM 1347 C C . ARG A 1 183 ? 1.177 -1.765 2.513 1.00 98.75 183 ARG A C 1
ATOM 1349 O O . ARG A 1 183 ? 0.620 -2.857 2.461 1.00 98.75 183 ARG A O 1
ATOM 1356 N N . VAL A 1 184 ? 1.648 -1.140 1.441 1.00 98.75 184 VAL A N 1
ATOM 1357 C CA . VAL A 1 184 ? 1.838 -1.792 0.145 1.00 98.75 184 VAL A CA 1
ATOM 1358 C C . VAL A 1 184 ? 3.326 -2.008 -0.061 1.00 98.75 184 VAL A C 1
ATOM 1360 O O . VAL A 1 184 ? 4.105 -1.062 0.065 1.00 98.75 184 VAL A O 1
ATOM 1363 N N . SER A 1 185 ? 3.714 -3.234 -0.397 1.00 98.50 185 SER A N 1
ATOM 1364 C CA . SER A 1 185 ? 5.103 -3.593 -0.676 1.00 98.50 185 SER A CA 1
ATOM 1365 C C . SER A 1 185 ? 5.235 -4.160 -2.084 1.00 98.50 185 SER A C 1
ATOM 1367 O O . SER A 1 185 ? 4.555 -5.117 -2.448 1.00 98.50 185 SER A O 1
ATOM 1369 N N . LEU A 1 186 ? 6.160 -3.598 -2.853 1.00 97.44 186 LEU A N 1
ATOM 1370 C CA . LEU A 1 186 ? 6.693 -4.170 -4.080 1.00 97.44 186 LEU A CA 1
ATOM 1371 C C . LEU A 1 186 ? 7.857 -5.090 -3.708 1.00 97.44 186 LEU A C 1
ATOM 1373 O O . LEU A 1 186 ? 8.845 -4.633 -3.129 1.00 97.44 186 LEU A O 1
ATOM 1377 N N . ILE A 1 187 ? 7.728 -6.378 -4.023 1.00 94.50 187 ILE A N 1
ATOM 1378 C CA . ILE A 1 187 ? 8.693 -7.412 -3.644 1.00 94.50 187 ILE A CA 1
ATOM 1379 C C . ILE A 1 187 ? 9.158 -8.142 -4.896 1.00 94.50 187 ILE A C 1
ATOM 1381 O O . ILE A 1 187 ? 8.364 -8.464 -5.780 1.00 94.50 187 ILE A O 1
ATOM 1385 N N . GLY A 1 188 ? 10.446 -8.462 -4.953 1.00 87.75 188 GLY A N 1
ATOM 1386 C CA . GLY A 1 188 ? 10.942 -9.385 -5.959 1.00 87.75 188 GLY A CA 1
ATOM 1387 C C . GLY A 1 188 ? 12.432 -9.270 -6.205 1.00 87.75 188 GLY A C 1
ATOM 1388 O O . GLY A 1 188 ? 13.212 -8.823 -5.366 1.00 87.75 188 GLY A O 1
ATOM 1389 N N . ASN A 1 189 ? 12.820 -9.696 -7.398 1.00 86.00 189 ASN A N 1
ATOM 1390 C CA . ASN A 1 189 ? 14.136 -9.468 -7.957 1.00 86.00 189 ASN A CA 1
ATOM 1391 C C . ASN A 1 189 ? 13.954 -9.093 -9.424 1.00 86.00 189 ASN A C 1
ATOM 1393 O O . ASN A 1 189 ? 13.343 -9.834 -10.190 1.00 86.00 189 ASN A O 1
ATOM 1397 N N . SER A 1 190 ? 14.480 -7.938 -9.804 1.00 83.12 190 SER A N 1
ATOM 1398 C CA . SER A 1 190 ? 14.322 -7.403 -11.147 1.00 83.12 190 SER A CA 1
ATOM 1399 C C . SER A 1 190 ? 15.557 -7.575 -12.033 1.00 83.12 190 SER A C 1
ATOM 1401 O O . SER A 1 190 ? 15.551 -7.120 -13.176 1.00 83.12 190 SER A O 1
ATOM 1403 N N . ASN A 1 191 ? 16.615 -8.230 -11.533 1.00 86.88 191 ASN A N 1
ATOM 1404 C CA . ASN A 1 191 ? 17.868 -8.480 -12.257 1.00 86.88 191 ASN A CA 1
ATOM 1405 C C . ASN A 1 191 ? 18.422 -7.221 -12.964 1.00 86.88 191 ASN A C 1
ATOM 1407 O O . ASN A 1 191 ? 18.878 -7.291 -14.103 1.00 86.88 191 ASN A O 1
ATOM 1411 N N . GLY A 1 192 ? 18.339 -6.054 -12.313 1.00 85.88 192 GLY A N 1
ATOM 1412 C CA . GLY A 1 192 ? 18.793 -4.768 -12.860 1.00 85.88 192 GLY A CA 1
ATOM 1413 C C . GLY A 1 192 ? 17.730 -3.973 -13.625 1.00 85.88 192 GLY A C 1
ATOM 1414 O O . GLY A 1 192 ? 17.923 -2.781 -13.865 1.00 85.88 192 GLY A O 1
ATOM 1415 N N . THR A 1 193 ? 16.591 -4.579 -13.971 1.00 89.56 193 THR A N 1
ATOM 1416 C CA . THR A 1 193 ? 15.449 -3.871 -14.574 1.00 89.56 193 THR A CA 1
ATOM 1417 C C . THR A 1 193 ? 14.750 -3.026 -13.512 1.00 89.56 193 THR A C 1
ATOM 1419 O O . THR A 1 193 ? 14.635 -3.445 -12.365 1.00 89.56 193 THR A O 1
ATOM 1422 N N . GLN A 1 194 ? 14.262 -1.835 -13.849 1.00 90.81 194 GLN A N 1
ATOM 1423 C CA . GLN A 1 194 ? 13.454 -1.067 -12.903 1.00 90.81 194 GLN A CA 1
ATOM 1424 C C . GLN A 1 194 ? 12.020 -1.602 -12.871 1.00 90.81 194 GLN A C 1
ATOM 1426 O O . GLN A 1 194 ? 11.347 -1.644 -13.897 1.00 90.81 194 GLN A O 1
ATOM 1431 N N . LEU A 1 195 ? 11.561 -1.980 -11.681 1.00 93.62 195 LEU A N 1
ATOM 1432 C CA . LEU A 1 195 ? 10.158 -2.229 -11.365 1.00 93.62 195 LEU A CA 1
ATOM 1433 C C . LEU A 1 195 ? 9.615 -1.014 -10.629 1.00 93.62 195 LEU A C 1
ATOM 1435 O O . LEU A 1 195 ? 10.336 -0.409 -9.837 1.00 93.62 195 LEU A O 1
ATOM 1439 N N . GLY A 1 196 ? 8.364 -0.658 -10.880 1.00 95.25 196 GLY A N 1
ATOM 1440 C CA . GLY A 1 196 ? 7.716 0.469 -10.230 1.00 95.25 196 GLY A CA 1
ATOM 1441 C C . GLY A 1 196 ? 6.230 0.221 -10.083 1.00 95.25 196 GLY A C 1
ATOM 1442 O O . GLY A 1 196 ? 5.631 -0.496 -10.885 1.00 95.25 196 GLY A O 1
ATOM 1443 N N . THR A 1 197 ? 5.638 0.813 -9.060 1.00 97.25 197 THR A N 1
ATOM 1444 C CA . THR A 1 197 ? 4.212 0.713 -8.784 1.00 97.25 197 THR A CA 1
ATOM 1445 C C . THR A 1 197 ? 3.721 2.014 -8.169 1.00 97.25 197 THR A C 1
ATOM 1447 O 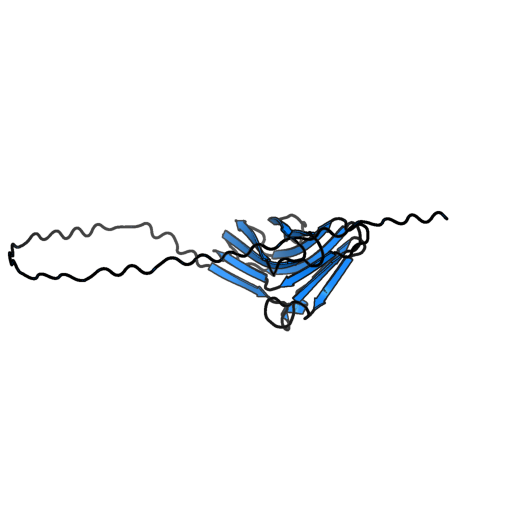O . THR A 1 197 ? 4.334 2.534 -7.234 1.00 97.25 197 THR A O 1
ATOM 1450 N N . TRP A 1 198 ? 2.611 2.512 -8.704 1.00 97.81 198 TRP A N 1
ATOM 1451 C CA . TRP A 1 198 ? 1.839 3.606 -8.128 1.00 97.81 198 TRP A CA 1
ATOM 1452 C C . TRP A 1 198 ? 0.752 3.044 -7.221 1.00 97.81 198 TRP A C 1
ATOM 1454 O O . TRP A 1 198 ? 0.192 1.980 -7.507 1.00 97.81 198 TRP A O 1
ATOM 1464 N N . VAL A 1 199 ? 0.462 3.743 -6.133 1.00 98.25 199 VAL A N 1
ATOM 1465 C CA .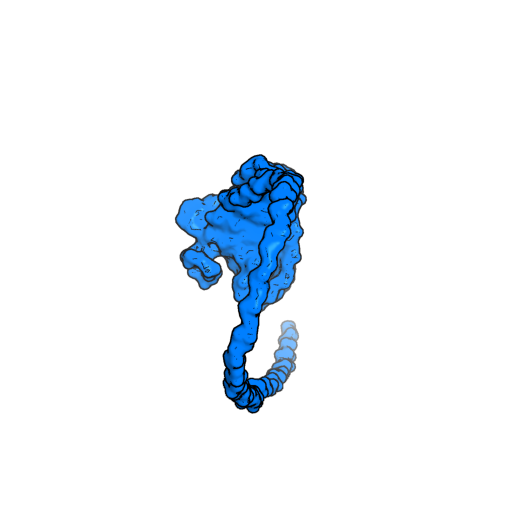 VAL A 1 199 ? -0.623 3.417 -5.212 1.00 98.25 199 VAL A CA 1
ATOM 1466 C C . VAL A 1 199 ? -1.427 4.665 -4.897 1.00 98.25 199 VAL A C 1
ATOM 1468 O O . VAL A 1 199 ? -0.864 5.755 -4.799 1.00 98.25 199 VAL A O 1
ATOM 1471 N N . ASP A 1 200 ? -2.729 4.495 -4.712 1.00 98.19 200 ASP A N 1
ATOM 1472 C CA . ASP A 1 200 ? -3.629 5.612 -4.456 1.00 98.19 200 ASP A CA 1
ATOM 1473 C C . ASP A 1 200 ? -4.927 5.152 -3.768 1.00 98.19 200 ASP A C 1
ATOM 1475 O O . ASP A 1 200 ? -5.258 3.962 -3.764 1.00 98.19 200 ASP A O 1
ATOM 1479 N N . ASP A 1 201 ? -5.669 6.101 -3.200 1.00 97.88 201 ASP A N 1
ATOM 1480 C CA . ASP A 1 201 ? -7.029 5.931 -2.685 1.00 97.88 201 ASP A CA 1
ATOM 1481 C C . ASP A 1 201 ? -7.187 4.775 -1.676 1.00 97.88 201 ASP A C 1
ATOM 1483 O O . ASP A 1 201 ? -7.979 3.843 -1.862 1.00 97.88 201 ASP A O 1
ATOM 1487 N N . LEU A 1 202 ? -6.453 4.848 -0.561 1.00 98.50 202 LEU A N 1
ATOM 1488 C CA . LEU A 1 202 ? -6.643 3.954 0.580 1.00 98.50 202 LEU A CA 1
ATOM 1489 C C . LEU A 1 202 ? -8.027 4.178 1.206 1.00 98.50 202 LEU A C 1
ATOM 1491 O O . LEU A 1 202 ? -8.355 5.272 1.675 1.00 98.50 202 LEU A O 1
ATOM 1495 N N . GLY A 1 203 ? -8.804 3.103 1.300 1.00 98.06 203 GLY A N 1
ATOM 1496 C CA . GLY A 1 203 ? -10.061 3.043 2.035 1.00 98.06 203 GLY A CA 1
ATOM 1497 C C . GLY A 1 203 ? -10.015 1.993 3.140 1.00 98.06 203 GLY A C 1
ATOM 1498 O O . GLY A 1 203 ? -9.527 0.883 2.924 1.00 98.06 203 GLY A O 1
ATOM 1499 N N . ILE A 1 204 ? -10.554 2.324 4.317 1.00 97.50 204 ILE A N 1
ATOM 1500 C CA . ILE A 1 204 ? -10.778 1.360 5.403 1.00 97.50 204 ILE A CA 1
ATOM 1501 C C . ILE A 1 204 ? -12.189 1.528 5.951 1.00 97.50 204 ILE A C 1
ATOM 1503 O O . ILE A 1 204 ? -12.573 2.612 6.400 1.00 97.50 204 ILE A O 1
ATOM 1507 N N . LEU A 1 205 ? -12.934 0.428 5.946 1.00 96.00 205 LEU A N 1
ATOM 1508 C CA . LEU A 1 205 ? -14.283 0.314 6.477 1.00 96.00 205 LEU A CA 1
ATOM 1509 C C . LEU A 1 205 ? -14.272 -0.689 7.626 1.00 96.00 205 LEU A C 1
ATOM 1511 O O . LEU A 1 205 ? -13.787 -1.804 7.450 1.00 96.00 205 LEU A O 1
ATOM 1515 N N . CYS A 1 206 ? -14.810 -0.313 8.782 1.00 94.31 206 CYS A N 1
ATOM 1516 C CA . CYS A 1 206 ? -14.916 -1.213 9.925 1.00 94.31 206 CYS A CA 1
ATOM 1517 C C . CYS A 1 206 ? -16.347 -1.302 10.446 1.00 94.31 206 CYS A C 1
ATOM 1519 O O . CYS A 1 206 ? -17.112 -0.350 10.347 1.00 94.31 206 CYS A O 1
ATOM 1521 N N . HIS A 1 207 ? -16.686 -2.437 11.038 1.00 89.94 207 HIS A N 1
ATOM 1522 C CA . HIS A 1 207 ? -17.981 -2.719 11.635 1.00 89.94 207 HIS A CA 1
ATOM 1523 C C . HIS A 1 207 ? -17.828 -2.870 13.147 1.00 89.94 207 HIS A C 1
ATOM 1525 O O . HIS A 1 207 ? -16.831 -3.419 13.630 1.00 89.94 207 HIS A O 1
ATOM 1531 N N . THR A 1 208 ? -18.811 -2.365 13.887 1.00 81.44 208 THR A N 1
ATOM 1532 C CA . THR A 1 208 ? -18.953 -2.586 15.332 1.00 81.44 208 THR A CA 1
ATOM 1533 C C . THR A 1 208 ? -19.959 -3.689 15.582 1.00 81.44 208 THR A C 1
ATOM 1535 O O . THR A 1 208 ? -21.053 -3.626 14.966 1.00 81.44 208 THR A O 1
#

Nearest PDB structures (foldseek):
  5w6h-assembly1_C  TM=6.685E-01  e=1.901E-07  Kuttervirus CBA120
  2zex-assembly1_A  TM=5.741E-01  e=4.005E-07  Caldanaerobius polysaccharolyticus
  1gui-assembly1_A  TM=6.504E-01  e=4.398E-06  Thermotoga maritima
  4d0q-assembly1_A  TM=5.587E-01  e=1.876E-06  Streptococcus pneumoniae TIGR4
  8h3u-assembly1_A  TM=6.367E-01  e=7.300E-04  Homo sapiens

Secondary structure (DSSP, 8-state):
--------PPP-PPP---------------------------------------------EEEEEEE-S-TTGGGGEEEEEESSEEEEEESSS-SSSS-EEEEEESSSEEEEEEEEEEPPS-SEEEEEEEEEEESS-EEEEEEEEETTTTEEEEEEEEEE-TT---EEEEEEEES--SEEEEEEEEEE--TTPPEEEEEEEEEEEEE-

Solvent-accessible surface area (backbone atoms only — not comparable to full-atom values): 12509 Å² total; per-residue (Å²): 140,83,90,81,89,86,86,81,85,88,81,86,82,82,87,82,84,90,86,85,90,84,82,92,82,88,82,82,91,82,87,84,89,82,87,82,89,81,88,84,81,86,80,95,74,90,75,78,70,79,76,75,63,79,77,67,80,83,62,57,76,43,80,74,44,80,47,39,47,50,82,77,51,40,76,56,54,45,63,52,60,44,68,58,36,46,56,46,79,47,62,87,72,43,81,57,88,68,21,20,40,39,29,27,32,29,33,56,44,32,12,27,42,32,31,76,43,83,51,71,92,43,51,33,39,39,40,36,34,32,37,30,36,35,84,40,73,40,42,36,38,44,36,34,24,35,70,90,79,68,44,74,71,32,77,35,78,48,78,44,52,15,83,47,68,74,39,81,49,66,50,66,43,68,54,76,74,42,55,30,30,41,33,42,34,47,46,52,65,44,86,66,40,73,42,38,35,35,35,29,52,39,37,30,42,32,29,85

Sequence (208 aa):
MRSIHFSTPLRKLSVRSPNGPVPATAQRSTGRPARRVGAVAVLLGLTAALLAGTASPASAAIITVRDGFEGTQAANWSFSHVGNGTGGLSSLQTHTGVRDGFISMRSAGFSSVGRRVQLPATTSCTAGIWVNPVLATQQINFEIIEPNSFTYVALKTVVLSGSAPYTFVSTQWNHGPRDVLVRVSLIGNSNGTQLGTWVDDLGILCHT

Radius of gyration: 28.48 Å; Cα contacts (8 Å, |Δi|>4): 443; chains: 1; bounding box: 105×32×57 Å

Foldseek 3Di:
DDDDDDDDDDDDDDDDDDDDDDDDDDDDDDDDDDDDDDDDDDDDDPPPPPPPVVPDPPWDKDFQDWFFCDDCSVVQKDKDWDAAKDKHKDQDQGPDDRIWIKIKGFFAIKIKMKGKGFADQFFKKKKKKWKAKADAWWKKKWFKADVPVRDTQWIDIDTDGRPDRTDMDMDMHGGDDRIIMTMMMTGDGNNRDMIMMIMGTMTMMGTD